Protein AF-A0AA36N6J7-F1 (afdb_monomer_lite)

pLDDT: mean 77.25, std 18.95, range [30.38, 96.75]

Sequence (274 aa):
MVAVANVKEVLGESLSFYVSEWFKPDYVHPFMNIDATVVPDSVKPIPPQWVNDVELDEFGAEMGDVIGEGPILSWSPEERKQRFLAALRRLDLSEEALASKRISAMGKSELGHEKKRVKAELKRYDTDWKKQFKVLPNHSQKEVMRPLYLYYRKLKNQLASADSGGRDQESDDDMMSRGGPDSARSTKKSSREKAEQQIAQLEARANTLQQEKGAIRTKLKEFQENFVLQHHRKIRFHKDILPIEKEYRMYKTIKEDLQKVEAQLRNLRGNTVL

Structure (mmCIF, N/CA/C/O backbone):
data_AF-A0AA36N6J7-F1
#
_entry.id   AF-A0AA36N6J7-F1
#
loop_
_atom_site.group_PDB
_atom_site.id
_atom_site.type_symbol
_atom_site.label_atom_id
_atom_site.label_alt_id
_atom_site.label_comp_id
_atom_site.label_asym_id
_atom_site.label_entity_id
_atom_site.label_seq_id
_atom_site.pdbx_PDB_ins_code
_atom_site.Cartn_x
_atom_site.Cartn_y
_atom_site.Cartn_z
_atom_site.occupancy
_atom_site.B_iso_or_equiv
_atom_site.auth_seq_id
_atom_site.auth_comp_id
_atom_site.auth_asym_id
_atom_site.auth_atom_id
_atom_site.pdbx_PDB_model_num
ATOM 1 N N . MET A 1 1 ? 32.856 -51.053 24.395 1.00 39.84 1 MET A N 1
ATOM 2 C CA . MET A 1 1 ? 32.317 -49.774 23.886 1.00 39.84 1 MET A CA 1
ATOM 3 C C . MET A 1 1 ? 32.088 -49.938 22.395 1.00 39.84 1 MET A C 1
ATOM 5 O O . MET A 1 1 ? 33.060 -50.110 21.677 1.00 39.84 1 MET A O 1
ATOM 9 N N . VAL A 1 2 ? 30.832 -49.996 21.951 1.00 48.06 2 VAL A N 1
ATOM 10 C CA . VAL A 1 2 ? 30.481 -50.091 20.524 1.00 48.06 2 VAL A CA 1
ATOM 11 C C . VAL A 1 2 ? 30.312 -48.667 20.005 1.00 48.06 2 VAL A C 1
ATOM 13 O O . VAL A 1 2 ? 29.505 -47.914 20.547 1.00 48.06 2 VAL A O 1
ATOM 16 N N . ALA A 1 3 ? 31.117 -48.280 19.016 1.00 52.25 3 ALA A N 1
ATOM 17 C CA . ALA A 1 3 ? 31.009 -46.981 18.366 1.00 52.25 3 ALA A CA 1
ATOM 18 C C . ALA A 1 3 ? 29.722 -46.946 17.529 1.00 52.25 3 ALA A C 1
ATOM 20 O O . ALA A 1 3 ? 29.527 -47.774 16.641 1.00 52.25 3 ALA A O 1
ATOM 21 N N . VAL A 1 4 ? 28.830 -46.006 17.835 1.00 59.25 4 VAL A N 1
ATOM 22 C CA . VAL A 1 4 ? 27.623 -45.761 17.043 1.00 59.25 4 VAL A CA 1
ATOM 23 C C . VAL A 1 4 ? 28.048 -44.950 15.823 1.00 59.25 4 VAL A C 1
ATOM 25 O O . VAL A 1 4 ? 28.301 -43.751 15.934 1.00 59.25 4 VAL A O 1
ATOM 28 N N . ALA A 1 5 ? 28.186 -45.617 14.676 1.00 66.50 5 ALA A N 1
ATOM 29 C CA . ALA A 1 5 ? 28.465 -44.956 13.407 1.00 66.50 5 ALA A CA 1
ATOM 30 C C . ALA A 1 5 ? 27.322 -43.993 13.052 1.00 66.50 5 ALA A C 1
ATOM 32 O O . ALA A 1 5 ? 26.139 -44.296 13.237 1.00 66.50 5 ALA A O 1
ATOM 33 N N . ASN A 1 6 ? 27.681 -42.810 12.559 1.00 78.81 6 ASN A N 1
ATOM 34 C CA . ASN A 1 6 ? 26.733 -41.775 12.185 1.00 78.81 6 ASN A CA 1
ATOM 35 C C . ASN A 1 6 ? 25.934 -42.240 10.958 1.00 78.81 6 ASN A C 1
ATOM 37 O O . ASN A 1 6 ? 26.497 -42.480 9.894 1.00 78.81 6 ASN A O 1
ATOM 41 N N . VAL A 1 7 ? 24.609 -42.344 11.089 1.00 74.19 7 VAL A N 1
ATOM 42 C CA . VAL A 1 7 ? 23.697 -42.820 10.028 1.00 74.19 7 VAL A CA 1
ATOM 43 C C . VAL A 1 7 ? 23.891 -42.064 8.706 1.00 74.19 7 VAL A C 1
ATOM 45 O O . VAL A 1 7 ? 23.714 -42.639 7.635 1.00 74.19 7 VAL A O 1
ATOM 48 N N . LYS A 1 8 ? 24.301 -40.788 8.760 1.00 73.44 8 LYS A N 1
ATOM 49 C CA . LYS A 1 8 ? 24.592 -39.993 7.558 1.00 73.44 8 LYS A CA 1
ATOM 50 C C . LYS A 1 8 ? 25.807 -40.492 6.778 1.00 73.44 8 LYS A C 1
ATOM 52 O O . LYS A 1 8 ? 25.784 -40.420 5.555 1.00 73.44 8 LYS A O 1
ATOM 57 N N . GLU A 1 9 ? 26.834 -40.986 7.459 1.00 80.94 9 GLU A N 1
ATOM 58 C CA . GLU A 1 9 ? 28.040 -41.513 6.812 1.00 80.94 9 GLU A CA 1
ATOM 59 C C . GLU A 1 9 ? 27.734 -42.856 6.149 1.00 80.94 9 GLU A C 1
ATOM 61 O O . GLU A 1 9 ? 28.013 -43.031 4.968 1.00 80.94 9 GLU A O 1
ATOM 66 N N . VAL A 1 10 ? 27.009 -43.738 6.844 1.00 77.75 10 VAL A N 1
ATOM 67 C CA . VAL A 1 10 ? 26.594 -45.043 6.301 1.00 77.75 10 VAL A CA 1
ATOM 68 C C . VAL A 1 10 ? 25.681 -44.885 5.074 1.00 77.75 10 VAL A C 1
ATOM 70 O O . VAL A 1 10 ? 25.847 -45.569 4.061 1.00 77.75 10 VAL A O 1
ATOM 73 N N . LEU A 1 11 ? 24.722 -43.954 5.125 1.00 79.19 11 LEU A N 1
ATOM 74 C CA . LEU A 1 11 ? 23.853 -43.668 3.979 1.00 79.19 11 LEU A CA 1
ATOM 75 C C . LEU A 1 11 ? 24.612 -42.988 2.836 1.00 79.19 11 LEU A C 1
ATOM 77 O O . LEU A 1 11 ? 24.377 -43.323 1.678 1.00 79.19 11 LEU A O 1
ATOM 81 N N . GLY A 1 12 ? 25.532 -42.073 3.143 1.00 84.94 12 GLY A N 1
ATOM 82 C CA . GLY A 1 12 ? 26.350 -41.396 2.139 1.00 84.94 12 GLY A CA 1
ATOM 83 C C . GLY A 1 12 ? 27.256 -42.361 1.376 1.00 84.94 12 GLY A C 1
ATOM 84 O O . GLY A 1 12 ? 27.294 -42.319 0.148 1.00 84.94 12 GLY A O 1
ATOM 85 N N . GLU A 1 13 ? 27.931 -43.267 2.084 1.00 83.88 13 GLU A N 1
ATOM 86 C CA . GLU A 1 13 ? 28.821 -44.261 1.479 1.00 83.88 13 GLU A CA 1
ATOM 87 C C . GLU A 1 13 ? 28.051 -45.283 0.640 1.00 83.88 13 GLU A C 1
ATOM 89 O O . GLU A 1 13 ? 28.436 -45.550 -0.499 1.00 83.88 13 GLU A O 1
ATOM 94 N N . SER A 1 14 ? 26.922 -45.794 1.148 1.00 81.81 14 SER A N 1
ATOM 95 C CA . SER A 1 14 ? 26.095 -46.735 0.381 1.00 81.81 14 SER A CA 1
ATOM 96 C C . SER A 1 14 ? 25.520 -46.095 -0.887 1.00 81.81 14 SER A C 1
ATOM 98 O O . SER A 1 14 ? 25.605 -46.686 -1.961 1.00 81.81 14 SER A O 1
ATOM 100 N N . LEU A 1 15 ? 25.002 -44.864 -0.807 1.00 83.81 15 LEU A N 1
ATOM 101 C CA . LEU A 1 15 ? 24.441 -44.168 -1.965 1.00 83.81 15 LEU A CA 1
ATOM 102 C C . LEU A 1 15 ? 25.527 -43.812 -2.988 1.00 83.81 15 LEU A C 1
ATOM 104 O O . LEU A 1 15 ? 25.322 -43.991 -4.186 1.00 83.81 15 LEU A O 1
ATOM 108 N N . SER A 1 16 ? 26.689 -43.348 -2.520 1.00 82.00 16 SER A N 1
ATOM 109 C CA . SER A 1 16 ? 27.841 -43.042 -3.375 1.00 82.00 16 SER A CA 1
ATOM 110 C C . SER A 1 16 ? 28.303 -44.279 -4.148 1.00 82.00 16 SER A C 1
ATOM 112 O O . SER A 1 16 ? 28.497 -44.208 -5.362 1.00 82.00 16 SER A O 1
ATOM 114 N N . PHE A 1 17 ? 28.383 -45.434 -3.477 1.00 82.69 17 PHE A N 1
ATOM 115 C CA . PHE A 1 17 ? 28.727 -46.703 -4.113 1.00 82.69 17 PHE A CA 1
ATOM 116 C C . PHE A 1 17 ? 27.738 -47.060 -5.234 1.00 82.69 17 PHE A C 1
ATOM 118 O O . PHE A 1 17 ? 28.164 -47.275 -6.368 1.00 82.69 17 PHE A O 1
ATOM 125 N N . TYR A 1 18 ? 26.428 -47.018 -4.964 1.00 78.94 18 TYR A N 1
ATOM 126 C CA . TYR A 1 18 ? 25.404 -47.338 -5.968 1.00 78.94 18 TYR A CA 1
ATOM 127 C C . TYR A 1 18 ? 25.373 -46.359 -7.151 1.00 78.94 18 TYR A C 1
ATOM 129 O O . TYR A 1 18 ? 25.222 -46.787 -8.293 1.00 78.94 18 TYR A O 1
ATOM 137 N N . VAL A 1 19 ? 25.530 -45.056 -6.903 1.00 81.81 19 VAL A N 1
ATOM 138 C CA . VAL A 1 19 ? 25.479 -44.032 -7.961 1.00 81.81 19 VAL A CA 1
ATOM 139 C C . VAL A 1 19 ? 26.749 -44.040 -8.816 1.00 81.81 19 VAL A C 1
ATOM 141 O O . VAL A 1 19 ? 26.678 -43.776 -10.014 1.00 81.81 19 VAL A O 1
ATOM 144 N N . SER A 1 20 ? 27.907 -44.379 -8.240 1.00 78.88 20 SER A N 1
ATOM 145 C CA . SER A 1 20 ? 29.175 -44.425 -8.982 1.00 78.88 20 SER A CA 1
ATOM 146 C C . SER A 1 20 ? 29.160 -45.434 -10.136 1.00 78.88 20 SER A C 1
ATOM 148 O O . SER A 1 20 ? 29.794 -45.207 -11.167 1.00 78.88 20 SER A O 1
ATOM 150 N N . GLU A 1 21 ? 28.388 -46.516 -10.008 1.00 78.00 21 GLU A N 1
ATOM 151 C CA . GLU A 1 21 ? 28.278 -47.533 -11.053 1.00 78.00 21 GLU A CA 1
ATOM 152 C C . GLU A 1 21 ? 27.398 -47.100 -12.232 1.00 78.00 21 GLU A C 1
ATOM 154 O O . GLU A 1 21 ? 27.582 -47.609 -13.336 1.00 78.00 21 GLU A O 1
ATOM 159 N N . TRP A 1 22 ? 26.499 -46.126 -12.043 1.00 77.81 22 TRP A N 1
ATOM 160 C CA . TRP A 1 22 ? 25.588 -45.649 -13.094 1.00 77.81 22 TRP A CA 1
ATOM 161 C C . TRP A 1 22 ? 26.300 -44.887 -14.214 1.00 77.81 22 TRP A C 1
ATOM 163 O O . TRP A 1 22 ? 25.755 -44.752 -15.306 1.00 77.81 22 TRP A O 1
ATOM 173 N N . PHE A 1 23 ? 27.506 -44.382 -13.949 1.00 70.25 23 PHE A N 1
ATOM 174 C CA . PHE A 1 23 ? 28.286 -43.586 -14.898 1.00 70.25 23 PHE A CA 1
ATOM 175 C C . PHE A 1 23 ? 29.400 -44.381 -15.587 1.00 70.25 23 PHE A C 1
ATOM 177 O O . PHE A 1 23 ? 30.223 -43.795 -16.293 1.00 70.25 23 PHE A O 1
ATOM 184 N N . LYS A 1 24 ? 29.457 -45.706 -15.398 1.00 77.81 24 LYS A N 1
ATOM 185 C CA . LYS A 1 24 ? 30.391 -46.547 -16.152 1.00 77.81 24 LYS A CA 1
ATOM 186 C C . LYS A 1 24 ? 29.966 -46.568 -17.630 1.00 77.81 24 LYS A C 1
ATOM 188 O O . LYS A 1 24 ? 28.782 -46.756 -17.904 1.00 77.81 24 LYS A O 1
ATOM 193 N N . PRO A 1 25 ? 30.903 -46.410 -18.583 1.00 72.94 25 PRO A N 1
ATOM 194 C CA . PRO A 1 25 ? 30.593 -46.354 -20.017 1.00 72.94 25 PRO A CA 1
ATOM 195 C C . PRO A 1 25 ? 29.925 -47.633 -20.547 1.00 72.94 25 PRO A C 1
ATOM 197 O O . PRO A 1 25 ? 29.247 -47.599 -21.569 1.00 72.94 25 PRO A O 1
ATOM 200 N N . ASP A 1 26 ? 30.073 -48.735 -19.816 1.00 78.12 26 ASP A N 1
ATOM 201 C CA . ASP A 1 26 ? 29.564 -50.057 -20.175 1.00 78.12 26 ASP A CA 1
ATOM 202 C C . ASP A 1 26 ? 28.167 -50.326 -19.575 1.00 78.12 26 ASP A C 1
ATOM 204 O O . ASP A 1 26 ? 27.560 -51.368 -19.831 1.00 78.12 26 ASP A O 1
ATOM 208 N N . TYR A 1 27 ? 27.656 -49.415 -18.737 1.00 73.25 27 TYR A N 1
ATOM 209 C CA . TYR A 1 27 ? 26.399 -49.596 -18.020 1.00 73.25 27 TYR A CA 1
ATOM 210 C C . TYR A 1 27 ? 25.201 -49.199 -18.891 1.00 73.25 27 TYR A C 1
ATOM 212 O O . TYR A 1 27 ? 24.913 -48.023 -19.114 1.00 73.25 27 TYR A O 1
ATOM 220 N N . VAL A 1 28 ? 24.454 -50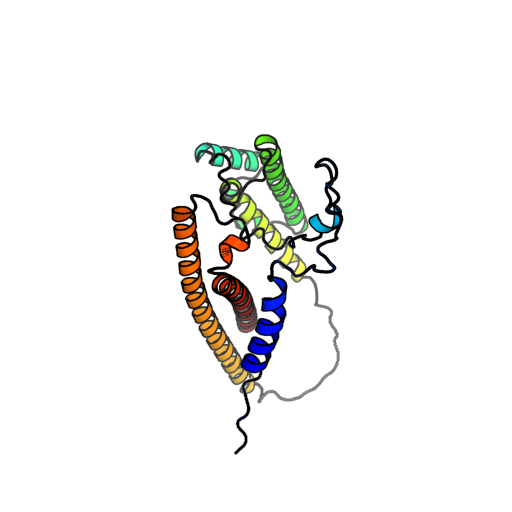.199 -19.361 1.00 69.81 28 VAL A N 1
ATOM 221 C CA . VAL A 1 28 ? 23.200 -49.997 -20.097 1.00 69.81 28 VAL A CA 1
ATOM 222 C C . VAL A 1 28 ? 22.055 -49.864 -19.092 1.00 69.81 28 VAL A C 1
ATOM 224 O O . VAL A 1 28 ? 21.546 -50.853 -18.567 1.00 69.81 28 VAL A O 1
ATOM 227 N N . HIS A 1 29 ? 21.655 -48.629 -18.791 1.00 69.56 29 HIS A N 1
ATOM 228 C CA . HIS A 1 29 ? 20.560 -48.376 -17.854 1.00 69.56 29 HIS A CA 1
ATOM 229 C C . HIS A 1 29 ? 19.207 -48.787 -18.485 1.00 69.56 29 HIS A C 1
ATOM 231 O O . HIS A 1 29 ? 18.957 -48.438 -19.640 1.00 69.56 29 HIS A O 1
ATOM 237 N N . PRO A 1 30 ? 18.276 -49.433 -17.751 1.00 71.12 30 PRO A N 1
ATOM 238 C CA . PRO A 1 30 ? 16.956 -49.827 -18.276 1.00 71.12 30 PRO A CA 1
ATOM 239 C C . PRO A 1 30 ? 16.139 -48.660 -18.854 1.00 71.12 30 PRO A C 1
ATOM 241 O O . PRO A 1 30 ? 15.304 -48.849 -19.730 1.00 71.12 30 PRO A O 1
ATOM 244 N N . PHE A 1 31 ? 16.409 -47.441 -18.377 1.00 61.22 31 PHE A N 1
ATOM 245 C CA . PHE A 1 31 ? 15.774 -46.202 -18.838 1.00 61.22 31 PHE A CA 1
ATOM 246 C C . PHE A 1 31 ? 16.539 -45.487 -19.972 1.00 61.22 31 PHE A C 1
ATOM 248 O O . PHE A 1 31 ? 16.071 -44.468 -20.459 1.00 61.22 31 PHE A O 1
ATOM 255 N N . MET A 1 32 ? 17.711 -45.969 -20.399 1.00 62.12 32 MET A N 1
ATOM 256 C CA . MET A 1 32 ? 18.415 -45.400 -21.565 1.00 62.12 32 MET A CA 1
ATOM 257 C C . MET A 1 32 ? 17.814 -45.887 -22.894 1.00 62.12 32 MET A C 1
ATOM 259 O O . MET A 1 32 ? 18.009 -45.238 -23.913 1.00 62.12 32 MET A O 1
ATOM 263 N N . ASN A 1 33 ? 17.013 -46.962 -22.872 1.00 65.50 33 ASN A N 1
ATOM 264 C CA . ASN A 1 33 ? 16.173 -47.400 -23.996 1.00 65.50 33 ASN A CA 1
ATOM 265 C C . ASN A 1 33 ? 14.802 -46.698 -24.016 1.00 65.50 33 ASN A C 1
ATOM 267 O O . ASN A 1 33 ? 13.813 -47.266 -24.476 1.00 65.50 33 ASN A O 1
ATOM 271 N N . ILE A 1 34 ? 14.699 -45.481 -23.476 1.00 65.31 34 ILE A N 1
ATOM 272 C CA . ILE A 1 34 ? 13.506 -44.668 -23.706 1.00 65.31 34 ILE A CA 1
ATOM 273 C C . ILE A 1 34 ? 13.638 -44.093 -25.113 1.00 65.31 34 ILE A C 1
ATOM 275 O O . ILE A 1 34 ? 14.477 -43.225 -25.354 1.00 65.31 34 ILE A O 1
ATOM 279 N N . ASP A 1 35 ? 12.802 -44.575 -26.031 1.00 61.34 35 ASP A N 1
ATOM 280 C CA . ASP A 1 35 ? 12.631 -43.966 -27.345 1.00 61.34 35 ASP A CA 1
ATOM 281 C C . ASP A 1 35 ? 12.198 -42.509 -27.155 1.00 61.34 35 ASP A C 1
ATOM 283 O O . ASP A 1 35 ? 11.057 -42.206 -26.796 1.00 61.34 35 ASP A O 1
ATOM 287 N N . ALA A 1 36 ? 13.135 -41.584 -27.353 1.00 56.12 36 ALA A N 1
ATOM 288 C CA . ALA A 1 36 ? 12.854 -40.163 -27.301 1.00 56.12 36 ALA A CA 1
ATOM 289 C C . ALA A 1 36 ? 12.009 -39.790 -28.525 1.00 56.12 36 ALA A C 1
ATOM 291 O O . ALA A 1 36 ? 12.523 -39.503 -29.606 1.00 56.12 36 ALA A O 1
ATOM 292 N N . THR A 1 37 ? 10.687 -39.798 -28.370 1.00 64.44 37 THR A N 1
ATOM 293 C CA . THR A 1 37 ? 9.782 -39.272 -29.391 1.00 64.44 37 THR A CA 1
ATOM 294 C C . THR A 1 37 ? 9.973 -37.763 -29.488 1.00 64.44 37 THR A C 1
ATOM 296 O O . THR A 1 37 ? 9.632 -37.027 -28.560 1.00 64.44 37 THR A O 1
ATOM 299 N N . VAL A 1 38 ? 10.521 -37.296 -30.611 1.00 64.25 38 VAL A N 1
ATOM 300 C CA . VAL A 1 38 ? 10.639 -35.866 -30.915 1.00 64.25 38 VAL A CA 1
ATOM 301 C C . VAL A 1 38 ? 9.235 -35.315 -31.145 1.00 64.25 38 VAL A C 1
ATOM 303 O O . VAL A 1 38 ? 8.615 -35.564 -32.178 1.00 64.25 38 VAL A O 1
ATOM 306 N N . VAL A 1 39 ? 8.713 -34.591 -30.157 1.00 66.88 39 VAL A N 1
ATOM 307 C CA . VAL A 1 39 ? 7.422 -33.911 -30.269 1.00 66.88 39 VAL A CA 1
ATOM 308 C C . VAL A 1 39 ? 7.646 -32.581 -30.998 1.00 66.88 39 VAL A C 1
ATOM 310 O O . VAL A 1 39 ? 8.466 -31.786 -30.540 1.00 66.88 39 VAL A O 1
ATOM 313 N N . PRO A 1 40 ? 6.964 -32.318 -32.127 1.00 77.31 40 PRO A N 1
ATOM 314 C CA . PRO A 1 40 ? 7.090 -31.049 -32.836 1.00 77.31 40 PRO A CA 1
ATOM 315 C C . PRO A 1 40 ? 6.581 -29.876 -31.986 1.00 77.31 40 PRO A C 1
ATOM 317 O O . PRO A 1 40 ? 5.574 -30.000 -31.290 1.00 77.31 40 PRO A O 1
ATOM 320 N N . ASP A 1 41 ? 7.228 -28.712 -32.108 1.00 61.22 41 ASP A N 1
ATOM 321 C CA . ASP A 1 41 ? 6.969 -27.501 -31.301 1.00 61.22 41 ASP A CA 1
ATOM 322 C C . ASP A 1 41 ? 5.523 -26.967 -31.367 1.00 61.22 41 ASP A C 1
ATOM 324 O O . ASP A 1 41 ? 5.107 -26.152 -30.540 1.00 61.22 41 ASP A O 1
ATOM 328 N N . SER A 1 42 ? 4.728 -27.419 -32.339 1.00 79.00 42 SER A N 1
ATOM 329 C CA . SER A 1 42 ? 3.301 -27.103 -32.446 1.00 79.00 42 SER A CA 1
ATOM 330 C C . SER A 1 42 ? 2.444 -27.797 -31.379 1.00 79.00 42 SER A C 1
ATOM 332 O O . SER A 1 42 ? 1.332 -27.344 -31.099 1.00 79.00 42 SER A O 1
ATOM 334 N N . VAL A 1 43 ? 2.952 -28.864 -30.757 1.00 75.00 43 VAL A N 1
ATOM 335 C CA . VAL A 1 43 ? 2.278 -29.628 -29.706 1.00 75.00 43 VAL A CA 1
ATOM 336 C C . VAL A 1 43 ? 2.964 -29.316 -28.382 1.00 75.00 43 VAL A C 1
ATOM 338 O O . VAL A 1 43 ? 4.008 -29.873 -28.060 1.00 75.00 43 VAL A O 1
ATOM 341 N N . LYS A 1 44 ? 2.383 -28.407 -27.591 1.00 66.06 44 LYS A N 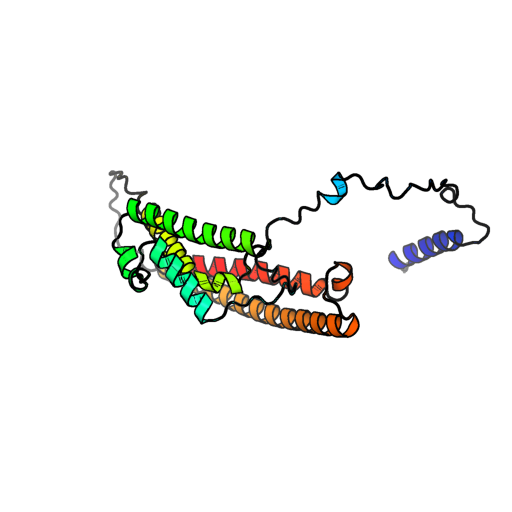1
ATOM 342 C CA . LYS A 1 44 ? 2.881 -28.131 -26.237 1.00 66.06 44 LYS A CA 1
ATOM 343 C C . LYS A 1 44 ? 2.708 -29.402 -25.391 1.00 66.06 44 LYS A C 1
ATOM 345 O O . LYS A 1 44 ? 1.565 -29.783 -25.144 1.00 66.06 44 LYS A O 1
ATOM 350 N N . PRO A 1 45 ? 3.791 -30.040 -24.912 1.00 61.66 45 PRO A N 1
ATOM 351 C CA . PRO A 1 45 ? 3.705 -31.316 -24.198 1.00 61.66 45 PRO A CA 1
ATOM 352 C C . PRO A 1 45 ? 3.134 -31.171 -22.780 1.00 61.66 45 PRO A C 1
ATOM 354 O O . PRO A 1 45 ? 2.884 -32.163 -22.106 1.00 61.66 45 PRO A O 1
ATOM 357 N N . ILE A 1 46 ? 2.931 -29.935 -22.317 1.00 62.03 46 ILE A N 1
ATOM 358 C CA . ILE A 1 46 ? 2.408 -29.630 -20.990 1.00 62.03 46 ILE A CA 1
ATOM 359 C C . ILE A 1 46 ? 0.900 -29.390 -21.122 1.00 62.03 46 ILE A C 1
ATOM 361 O O . ILE A 1 46 ? 0.505 -28.425 -21.788 1.00 62.03 46 ILE A O 1
ATOM 365 N N . PRO A 1 47 ? 0.049 -30.223 -20.494 1.00 59.19 47 PRO A N 1
ATOM 366 C CA . PRO A 1 47 ? -1.382 -29.975 -20.430 1.00 59.19 47 PRO A CA 1
ATOM 367 C C . PRO A 1 47 ? -1.651 -28.563 -19.888 1.00 59.19 47 PRO A C 1
ATOM 369 O O . PRO A 1 47 ? -1.057 -28.179 -18.876 1.00 59.19 47 PRO A O 1
ATOM 372 N N . PRO A 1 48 ? -2.554 -27.778 -20.503 1.00 57.62 48 PRO A N 1
ATOM 373 C CA . PRO A 1 48 ? -2.817 -26.396 -20.091 1.00 57.62 48 PRO A CA 1
ATOM 374 C C . PRO A 1 48 ? -3.277 -26.261 -18.629 1.00 57.62 48 PRO A C 1
ATOM 376 O O . PRO A 1 48 ? -3.167 -25.181 -18.058 1.00 57.62 48 PRO A O 1
ATOM 379 N N . GLN A 1 49 ? -3.737 -27.344 -17.996 1.00 52.91 49 GLN A N 1
ATOM 380 C CA . GLN A 1 49 ? -4.129 -27.351 -16.584 1.00 52.91 49 GLN A CA 1
ATOM 381 C C . GLN A 1 49 ? -2.944 -27.154 -15.624 1.00 52.91 49 GLN A C 1
ATOM 383 O O . GLN A 1 49 ? -3.099 -26.516 -14.594 1.00 52.91 49 GLN A O 1
ATOM 388 N N . TRP A 1 50 ? -1.729 -27.587 -15.972 1.00 54.62 50 TRP A N 1
ATOM 389 C CA . TRP A 1 50 ? -0.575 -27.458 -15.065 1.00 54.62 50 TRP A CA 1
ATOM 390 C C . TRP A 1 50 ? 0.060 -26.062 -15.062 1.00 54.62 50 TRP A C 1
ATOM 392 O O . TRP A 1 50 ? 0.895 -25.763 -14.213 1.00 54.62 50 TRP A O 1
ATOM 402 N N . VAL A 1 51 ? -0.326 -25.201 -16.006 1.00 52.69 51 VAL A N 1
ATOM 403 C CA . VAL A 1 51 ? 0.169 -23.818 -16.105 1.00 52.69 51 VAL A CA 1
ATOM 404 C C . VAL A 1 51 ? -0.825 -22.820 -15.495 1.00 52.69 51 VAL A C 1
ATOM 406 O O . VAL A 1 51 ? -0.427 -21.710 -15.155 1.00 52.69 51 VAL A O 1
ATOM 409 N N . ASN A 1 52 ? -2.088 -23.218 -15.303 1.00 48.16 52 ASN A N 1
ATOM 410 C CA . ASN A 1 52 ? -3.143 -22.338 -14.795 1.00 48.16 52 ASN A CA 1
ATOM 411 C C . ASN A 1 52 ? -3.441 -22.511 -13.295 1.00 48.16 52 ASN A C 1
ATOM 413 O O . ASN A 1 52 ? -3.974 -21.583 -12.706 1.00 48.16 52 ASN A O 1
ATOM 417 N N . ASP A 1 53 ? -3.032 -23.615 -12.658 1.00 42.09 53 ASP A N 1
ATOM 418 C CA . ASP A 1 53 ? -3.331 -23.866 -11.233 1.00 42.09 53 ASP A CA 1
ATOM 419 C C . ASP A 1 53 ? -2.258 -23.340 -10.257 1.00 42.09 53 ASP A C 1
ATOM 421 O O . ASP A 1 53 ? -2.342 -23.547 -9.048 1.00 42.09 53 ASP A O 1
ATOM 425 N N . VAL A 1 54 ? -1.267 -22.587 -10.750 1.00 43.22 54 VAL A N 1
ATOM 426 C CA . VAL A 1 54 ? -0.531 -21.628 -9.908 1.00 43.22 54 VAL A CA 1
ATOM 427 C C . VAL A 1 54 ? -1.205 -20.267 -10.063 1.00 43.22 54 VAL A C 1
ATOM 429 O O . VAL A 1 54 ? -0.596 -19.279 -10.477 1.00 43.22 54 VAL A O 1
ATOM 432 N N . GLU A 1 55 ? -2.492 -20.215 -9.724 1.00 44.25 55 GLU A N 1
ATOM 433 C CA . GLU A 1 55 ? -3.097 -18.990 -9.223 1.00 44.25 55 GLU A CA 1
ATOM 434 C C . GLU A 1 55 ? -2.354 -18.656 -7.925 1.00 44.25 55 GLU A C 1
ATOM 436 O O . GLU A 1 55 ? -2.680 -19.110 -6.831 1.00 44.25 55 GLU A O 1
ATOM 441 N N . LEU A 1 56 ? -1.254 -17.910 -8.065 1.00 39.62 56 LEU A N 1
ATOM 442 C CA . LEU A 1 56 ? -0.709 -17.125 -6.972 1.00 39.62 56 LEU A CA 1
ATOM 443 C C . LEU A 1 56 ? -1.852 -16.238 -6.508 1.00 39.62 56 LEU A C 1
ATOM 445 O O . LEU A 1 56 ? -2.180 -15.261 -7.183 1.00 39.62 56 LEU A O 1
ATOM 449 N N . ASP A 1 57 ? -2.449 -16.648 -5.392 1.00 37.19 57 ASP A N 1
ATOM 450 C CA . ASP A 1 57 ? -3.521 -15.953 -4.713 1.00 37.19 57 ASP A CA 1
ATOM 451 C C . ASP A 1 57 ? -3.352 -14.445 -4.847 1.00 37.19 57 ASP A C 1
ATOM 453 O O . ASP A 1 57 ? -2.295 -13.857 -4.576 1.00 37.19 57 ASP A O 1
ATOM 457 N N . GLU A 1 58 ? -4.460 -13.851 -5.258 1.00 44.00 58 GLU A N 1
ATOM 458 C CA . GLU A 1 58 ? -4.793 -12.447 -5.394 1.00 44.00 58 GLU A CA 1
ATOM 459 C C . GLU A 1 58 ? -4.736 -11.733 -4.020 1.00 44.00 58 GLU A C 1
ATOM 461 O O . GLU A 1 58 ? -5.672 -11.084 -3.567 1.00 44.00 58 GLU A O 1
ATOM 466 N N . PHE A 1 59 ? -3.608 -11.862 -3.321 1.00 35.38 59 PHE A N 1
ATOM 467 C CA . PHE A 1 59 ? -3.314 -11.350 -1.985 1.00 35.38 59 PHE A CA 1
ATOM 468 C C . PHE A 1 59 ? -1.916 -10.714 -1.973 1.00 35.38 59 PHE A C 1
ATOM 470 O O . PHE A 1 59 ? -1.038 -11.029 -1.172 1.00 35.38 59 PHE A O 1
ATOM 477 N N . GLY A 1 60 ? -1.679 -9.795 -2.912 1.00 40.78 60 GLY A N 1
ATOM 478 C CA . GLY A 1 60 ? -0.358 -9.180 -3.050 1.00 40.78 60 GLY A CA 1
ATOM 479 C C . GLY A 1 60 ? -0.271 -7.910 -3.886 1.00 40.78 60 GLY A C 1
ATOM 480 O O . GLY A 1 60 ? 0.838 -7.480 -4.191 1.00 40.78 60 GLY A O 1
ATOM 481 N N . ALA A 1 61 ? -1.385 -7.252 -4.217 1.00 42.50 61 ALA A N 1
ATOM 482 C CA . ALA A 1 61 ? -1.372 -5.975 -4.945 1.00 42.50 61 ALA A CA 1
ATOM 483 C C . ALA A 1 61 ? -0.792 -4.782 -4.138 1.00 42.50 61 ALA A C 1
ATOM 485 O O . ALA A 1 61 ? -0.935 -3.633 -4.544 1.00 42.50 61 ALA A O 1
ATOM 486 N N . GLU A 1 62 ? -0.125 -5.038 -3.006 1.00 45.97 62 GLU A N 1
ATOM 487 C CA . GLU A 1 62 ? 0.574 -4.035 -2.188 1.00 45.97 62 GLU A CA 1
ATOM 488 C C . GLU A 1 62 ? 2.110 -4.208 -2.189 1.00 45.97 62 GLU A C 1
ATOM 490 O O . GLU A 1 62 ? 2.822 -3.412 -1.583 1.00 45.97 62 GLU A O 1
ATOM 495 N N . MET A 1 63 ? 2.658 -5.223 -2.872 1.00 41.84 63 MET A N 1
ATOM 496 C CA . MET A 1 63 ? 4.118 -5.355 -3.053 1.00 41.84 63 MET A CA 1
ATOM 497 C C . MET A 1 63 ? 4.536 -5.581 -4.511 1.00 41.84 63 MET A C 1
ATOM 499 O O . MET A 1 63 ? 5.679 -5.919 -4.797 1.00 41.84 63 MET A O 1
ATOM 503 N N . GLY A 1 64 ? 3.609 -5.341 -5.436 1.00 43.16 64 GLY A N 1
ATOM 504 C CA . GLY A 1 64 ? 3.871 -5.212 -6.859 1.00 43.16 64 GLY A CA 1
ATOM 505 C C . GLY A 1 64 ? 3.979 -3.748 -7.258 1.00 43.16 64 GLY A C 1
ATOM 506 O O . GLY A 1 64 ? 3.256 -3.314 -8.150 1.00 43.16 64 GLY A O 1
ATOM 507 N N . ASP A 1 65 ? 4.898 -2.993 -6.647 1.00 42.50 65 ASP A N 1
ATOM 508 C CA . ASP A 1 65 ? 5.535 -1.894 -7.379 1.00 42.50 65 ASP A CA 1
ATOM 509 C C . ASP A 1 65 ? 6.450 -2.575 -8.406 1.00 42.50 65 ASP A C 1
ATOM 511 O O . ASP A 1 65 ? 7.659 -2.743 -8.246 1.00 42.50 65 ASP A O 1
ATOM 515 N N . VAL A 1 66 ? 5.786 -3.139 -9.418 1.00 43.25 66 VAL A N 1
ATOM 516 C CA . VAL A 1 66 ? 6.373 -3.672 -10.629 1.00 43.25 66 VAL A CA 1
ATOM 517 C C . VAL A 1 66 ? 7.090 -2.485 -11.234 1.00 43.25 66 VAL A C 1
ATOM 519 O O . VAL A 1 66 ? 6.487 -1.657 -11.910 1.00 43.25 66 VAL A O 1
ATOM 522 N N . ILE A 1 67 ? 8.395 -2.402 -10.984 1.00 40.59 67 ILE A N 1
ATOM 523 C CA . ILE A 1 67 ? 9.303 -1.517 -11.707 1.00 40.59 67 ILE A CA 1
ATOM 524 C C . ILE A 1 67 ? 9.484 -2.077 -13.130 1.00 40.59 67 ILE A C 1
ATOM 526 O O . ILE A 1 67 ? 10.590 -2.393 -13.571 1.00 40.59 67 ILE A O 1
ATOM 530 N N . GLY A 1 68 ? 8.374 -2.282 -13.833 1.00 39.47 68 GLY A N 1
ATOM 531 C CA . GLY A 1 68 ? 8.327 -2.204 -15.272 1.00 39.47 68 GLY A CA 1
ATOM 532 C C . GLY A 1 68 ? 8.226 -0.723 -15.569 1.00 39.47 68 GLY A C 1
ATOM 533 O O . GLY A 1 68 ? 7.198 -0.108 -15.295 1.00 39.47 68 GLY A O 1
ATOM 534 N N . GLU A 1 69 ? 9.308 -0.155 -16.085 1.00 42.59 69 GLU A N 1
ATOM 535 C CA . GLU A 1 69 ? 9.249 1.101 -16.819 1.00 42.59 69 GLU A CA 1
ATOM 536 C C . GLU A 1 69 ? 8.370 0.869 -18.055 1.00 42.59 69 GLU A C 1
ATOM 538 O O . GLU A 1 69 ? 8.836 0.683 -19.173 1.00 42.59 69 GLU A O 1
ATOM 543 N N . GLY A 1 70 ? 7.053 0.839 -17.846 1.00 49.31 70 GLY A N 1
ATOM 544 C CA . GLY A 1 70 ? 6.179 1.468 -18.814 1.00 49.31 70 GLY A CA 1
ATOM 545 C C . GLY A 1 70 ? 6.613 2.931 -18.910 1.00 49.31 70 GLY A C 1
ATOM 546 O O . GLY A 1 70 ? 7.108 3.469 -17.912 1.00 49.31 70 GLY A O 1
ATOM 547 N N . PRO A 1 71 ? 6.486 3.560 -20.089 1.00 47.19 71 PRO A N 1
ATOM 548 C CA . PRO A 1 71 ? 6.936 4.929 -20.301 1.00 47.19 71 PRO A CA 1
ATOM 549 C C . PRO A 1 71 ? 6.507 5.788 -19.114 1.00 47.19 71 PRO A C 1
ATOM 551 O O . PRO A 1 71 ? 5.347 5.711 -18.697 1.00 47.19 71 PRO A O 1
ATOM 554 N N . ILE A 1 72 ? 7.468 6.516 -18.530 1.00 52.72 72 ILE A N 1
ATOM 555 C CA . ILE A 1 72 ? 7.273 7.405 -17.380 1.00 52.72 72 ILE A CA 1
ATOM 556 C C . ILE A 1 72 ? 6.360 8.540 -17.847 1.00 52.72 72 ILE A C 1
ATOM 558 O O . ILE A 1 72 ? 6.775 9.651 -18.147 1.00 52.72 72 ILE A O 1
ATOM 562 N N . LEU A 1 73 ? 5.077 8.230 -17.966 1.00 62.09 73 LEU A N 1
ATOM 563 C CA . LEU A 1 73 ? 4.008 9.151 -18.288 1.00 62.09 73 LEU A CA 1
ATOM 564 C C . LEU A 1 73 ? 3.553 9.725 -16.952 1.00 62.09 73 LEU A C 1
ATOM 566 O O . LEU A 1 73 ? 2.454 9.467 -16.457 1.00 62.09 73 LEU A O 1
ATOM 570 N N . SER A 1 74 ? 4.480 10.429 -16.305 1.00 67.31 74 SER A N 1
ATOM 571 C CA . SER A 1 74 ? 4.168 11.296 -15.184 1.00 67.31 74 SER A CA 1
ATOM 572 C C . SER A 1 74 ? 3.496 12.535 -15.756 1.00 67.31 74 SER A C 1
ATOM 574 O O . SER A 1 74 ? 4.123 13.323 -16.458 1.00 67.31 74 SER A O 1
ATOM 576 N N . TRP A 1 75 ? 2.213 12.681 -15.465 1.00 76.69 75 TRP A N 1
ATOM 577 C CA . TRP A 1 75 ? 1.441 13.871 -15.789 1.00 76.69 75 TRP A CA 1
ATOM 578 C C . TRP A 1 75 ? 2.113 15.096 -15.180 1.00 76.69 75 TRP A C 1
ATOM 580 O O . TRP A 1 75 ? 2.571 15.035 -14.028 1.00 76.69 75 TRP A O 1
ATOM 590 N N . SER A 1 76 ? 2.135 16.209 -15.912 1.00 84.81 76 SER A N 1
ATOM 591 C CA . SER A 1 76 ? 2.654 17.450 -15.342 1.00 84.81 76 SER A CA 1
ATOM 592 C C . SER A 1 76 ? 1.817 17.848 -14.112 1.00 84.81 76 SER A C 1
ATOM 594 O O . SER A 1 76 ? 0.633 17.495 -14.016 1.00 84.81 76 SER A O 1
ATOM 596 N N . PRO A 1 77 ? 2.394 18.543 -13.116 1.00 86.38 77 PRO A N 1
ATOM 597 C CA . PRO A 1 77 ? 1.636 19.061 -11.974 1.00 86.38 77 PRO A CA 1
ATOM 598 C C . PRO A 1 77 ? 0.348 19.797 -12.386 1.00 86.38 77 PRO A C 1
ATOM 600 O O . PRO A 1 77 ? -0.697 19.617 -11.755 1.00 86.38 77 PRO A O 1
ATOM 603 N N . GLU A 1 78 ? 0.397 20.545 -13.486 1.00 90.31 78 GLU A N 1
ATOM 604 C CA . GLU A 1 78 ? -0.728 21.282 -14.056 1.00 90.31 78 GLU A CA 1
ATOM 605 C C . GLU A 1 78 ? -1.808 20.341 -14.598 1.00 90.31 78 GLU A C 1
ATOM 607 O O . GLU A 1 78 ? -2.986 20.504 -14.275 1.00 90.31 78 GLU A O 1
ATOM 612 N N . GLU A 1 79 ? -1.433 19.319 -15.369 1.00 87.75 79 GLU A N 1
ATOM 613 C CA . GLU A 1 79 ? -2.385 18.349 -15.918 1.00 87.75 79 GLU A CA 1
ATOM 614 C C . GLU A 1 79 ? -3.054 17.525 -14.812 1.00 87.75 79 GLU A C 1
ATOM 616 O O . GLU A 1 79 ? -4.256 17.240 -14.877 1.00 87.75 79 GLU A O 1
ATOM 621 N N . ARG A 1 80 ? -2.299 17.183 -13.757 1.00 86.94 80 ARG A N 1
ATOM 622 C CA . ARG A 1 80 ? -2.842 16.529 -12.557 1.00 86.94 80 ARG A CA 1
ATOM 623 C C . ARG A 1 80 ? -3.932 17.396 -11.932 1.00 86.94 80 ARG A C 1
ATOM 625 O O . ARG A 1 80 ? -5.053 16.928 -11.719 1.00 86.94 80 ARG A O 1
ATOM 632 N N . LYS A 1 81 ? -3.639 18.681 -11.714 1.00 89.38 81 LYS A N 1
ATOM 633 C CA . LYS A 1 81 ? -4.608 19.638 -11.170 1.00 89.38 81 LYS A CA 1
ATOM 634 C C . LYS A 1 81 ? -5.835 19.773 -12.075 1.00 89.38 81 LYS A C 1
ATOM 636 O O . LYS A 1 81 ? -6.959 19.721 -11.586 1.00 89.38 81 LYS A O 1
ATOM 641 N N . GLN A 1 82 ? -5.650 19.876 -13.389 1.00 92.44 82 GLN A N 1
ATOM 642 C CA . GLN A 1 82 ? -6.759 19.988 -14.341 1.00 92.44 82 GLN A CA 1
ATOM 643 C C . GLN A 1 82 ? -7.680 18.764 -14.325 1.00 92.44 82 GLN A C 1
ATOM 645 O O . GLN A 1 82 ? -8.902 18.914 -14.311 1.00 92.44 82 GLN A O 1
ATOM 650 N N . ARG A 1 83 ? -7.127 17.546 -14.293 1.00 89.69 83 ARG A N 1
ATOM 651 C CA . ARG A 1 83 ? -7.935 16.317 -14.219 1.00 89.69 83 ARG A CA 1
ATOM 652 C C . ARG A 1 83 ? -8.728 16.237 -12.929 1.00 89.69 83 ARG A C 1
ATOM 654 O O . ARG A 1 83 ? -9.900 15.864 -12.972 1.00 89.69 83 ARG A O 1
ATOM 661 N N . PHE A 1 84 ? -8.098 16.595 -11.815 1.00 91.81 84 PHE A N 1
ATOM 662 C CA . PHE A 1 84 ? -8.761 16.656 -10.522 1.00 91.81 84 PHE A CA 1
ATOM 663 C C . PHE A 1 84 ? -9.918 17.667 -10.536 1.00 91.81 84 PHE A C 1
ATOM 665 O O . PHE A 1 84 ? -11.049 17.304 -10.221 1.00 91.81 84 PHE A O 1
ATOM 672 N N . LEU A 1 85 ? -9.688 18.890 -11.025 1.00 92.06 85 LEU A N 1
ATOM 673 C CA . LEU A 1 85 ? -10.736 19.908 -11.178 1.00 92.06 85 LEU A CA 1
ATOM 674 C C . LEU A 1 85 ? -11.862 19.454 -12.118 1.00 92.06 85 LEU A C 1
ATOM 676 O O . LEU A 1 85 ? -13.037 19.695 -11.849 1.00 92.06 85 LEU A O 1
ATOM 680 N N . ALA A 1 86 ? -11.533 18.750 -13.201 1.00 92.56 86 ALA A N 1
ATOM 681 C CA . ALA A 1 86 ? -12.536 18.186 -14.094 1.00 92.56 86 ALA A CA 1
ATOM 682 C C . ALA A 1 86 ? -13.376 17.099 -13.404 1.00 92.56 86 ALA A C 1
ATOM 684 O O . ALA A 1 86 ? -14.556 16.950 -13.718 1.00 92.56 86 ALA A O 1
ATOM 685 N N . ALA A 1 87 ? -12.789 16.298 -12.509 1.00 92.06 87 ALA A N 1
ATOM 686 C CA . ALA A 1 87 ? -13.529 15.322 -11.705 1.00 92.06 87 ALA A CA 1
ATOM 687 C C . ALA A 1 87 ? -14.457 16.022 -10.699 1.00 92.06 87 ALA A C 1
ATOM 689 O O . ALA A 1 87 ? -15.628 15.662 -10.595 1.00 92.06 87 ALA A O 1
ATOM 690 N N . LEU A 1 88 ? -13.981 17.089 -10.049 1.00 91.38 88 LEU A N 1
ATOM 691 C CA . LEU A 1 88 ? -14.790 17.918 -9.151 1.00 91.38 88 LEU A CA 1
ATOM 692 C C . LEU A 1 88 ? -15.982 18.570 -9.854 1.00 91.38 88 LEU A C 1
ATOM 694 O O . LEU A 1 88 ? -17.106 18.460 -9.373 1.00 91.38 88 LEU A O 1
ATOM 698 N N . ARG A 1 89 ? -15.768 19.158 -11.038 1.00 91.88 89 ARG A N 1
ATOM 699 C CA . ARG A 1 89 ? -16.846 19.753 -11.842 1.00 91.88 89 ARG A CA 1
ATOM 700 C C . ARG A 1 89 ? -17.919 18.728 -12.223 1.00 91.88 89 ARG A C 1
ATOM 702 O O . ARG A 1 89 ? -19.096 19.054 -12.227 1.00 91.88 89 ARG A O 1
ATOM 709 N N . ARG A 1 90 ? -17.530 17.487 -12.532 1.00 90.25 90 ARG A N 1
ATOM 710 C CA . ARG A 1 90 ? -18.474 16.404 -12.877 1.00 90.25 90 ARG A CA 1
ATOM 711 C C . ARG A 1 90 ? -19.259 15.902 -11.665 1.00 90.25 90 ARG A C 1
ATOM 713 O O . ARG A 1 90 ? -20.407 15.492 -11.805 1.00 90.25 90 ARG A O 1
ATOM 720 N N . LEU A 1 91 ? -18.644 15.944 -10.488 1.00 87.62 91 LEU A N 1
ATOM 721 C CA . LEU A 1 91 ? -19.286 15.604 -9.225 1.00 87.62 91 LEU A CA 1
ATOM 722 C C . LEU A 1 91 ? -20.067 16.770 -8.600 1.00 87.62 91 LEU A C 1
ATOM 724 O O . LEU A 1 91 ? -20.707 16.571 -7.568 1.00 87.62 91 LEU A O 1
ATOM 728 N N . ASP A 1 92 ? -20.053 17.951 -9.219 1.00 87.69 92 ASP A N 1
ATOM 729 C CA . ASP A 1 92 ? -20.642 19.177 -8.670 1.00 87.69 92 ASP A CA 1
ATOM 730 C C . ASP A 1 92 ? -20.189 19.440 -7.216 1.00 87.69 92 ASP A C 1
ATOM 732 O O . ASP A 1 92 ? -20.959 19.749 -6.305 1.00 87.69 92 ASP A O 1
ATOM 736 N N . LEU A 1 93 ? -18.895 19.206 -6.980 1.00 85.69 93 LEU A N 1
ATOM 737 C CA . LEU A 1 93 ? -18.238 19.307 -5.680 1.00 85.69 93 LEU A CA 1
ATOM 738 C C . LEU A 1 93 ? -17.225 20.450 -5.726 1.00 85.69 93 LEU A C 1
ATOM 740 O O . LEU A 1 93 ? -16.365 20.493 -6.604 1.00 85.69 93 LEU A O 1
ATOM 744 N N . SER A 1 94 ? -17.296 21.360 -4.755 1.00 83.94 94 SER A N 1
ATOM 745 C CA . SER A 1 94 ? -16.234 22.339 -4.528 1.00 83.94 94 SER A CA 1
ATOM 746 C C . SER A 1 94 ? -15.072 21.703 -3.760 1.00 83.94 94 SER A C 1
ATOM 748 O O . SER A 1 94 ? -15.245 20.730 -3.023 1.00 83.94 94 SER A O 1
ATOM 750 N N . GLU A 1 95 ? -13.872 22.265 -3.902 1.00 79.56 95 GLU A N 1
ATOM 751 C CA . GLU A 1 95 ? -12.698 21.831 -3.132 1.00 79.56 95 GLU A CA 1
ATOM 752 C C . GLU A 1 95 ? -12.939 21.971 -1.617 1.00 79.56 95 GLU A C 1
ATOM 754 O O . GLU A 1 95 ? -12.569 21.099 -0.833 1.00 79.56 95 GLU A O 1
ATOM 759 N N . GLU A 1 96 ? -13.689 22.999 -1.214 1.00 75.75 96 GLU A N 1
ATOM 760 C CA . GLU A 1 96 ? -14.127 23.223 0.166 1.00 75.75 96 GLU A CA 1
ATOM 761 C C . GLU A 1 96 ? -15.135 22.174 0.656 1.00 75.75 96 GLU A C 1
ATOM 763 O O . GLU A 1 96 ? -15.132 21.809 1.830 1.00 75.75 96 GLU A O 1
ATOM 768 N N . ALA A 1 97 ? -15.973 21.627 -0.229 1.00 70.69 97 ALA A N 1
ATOM 769 C CA . ALA A 1 97 ? -16.935 20.586 0.128 1.00 70.69 97 ALA A CA 1
ATOM 770 C C . ALA A 1 97 ? -16.274 19.238 0.466 1.00 70.69 97 ALA A C 1
ATOM 772 O O . ALA A 1 97 ? -16.896 18.402 1.128 1.00 70.69 97 ALA A O 1
ATOM 773 N N . LEU A 1 98 ? -15.013 19.034 0.062 1.00 71.50 98 LEU A N 1
ATOM 774 C CA . LEU A 1 98 ? -14.200 17.894 0.497 1.00 71.50 98 LEU A CA 1
ATOM 775 C C . LEU A 1 98 ? -13.746 18.022 1.962 1.00 71.50 98 LEU A C 1
ATOM 777 O O . LEU A 1 98 ? -13.290 17.037 2.564 1.00 71.50 98 LEU A O 1
ATOM 781 N N . ALA A 1 99 ? -13.861 19.216 2.553 1.00 69.94 99 ALA A N 1
ATOM 782 C CA . ALA A 1 99 ? -13.582 19.426 3.961 1.00 69.94 99 ALA A CA 1
ATOM 783 C C . ALA A 1 99 ? -14.594 18.663 4.829 1.00 69.94 99 ALA A C 1
ATOM 785 O O . ALA A 1 99 ? -15.782 18.543 4.523 1.00 69.94 99 ALA A O 1
ATOM 786 N N . SER A 1 100 ? -14.113 18.148 5.961 1.00 66.94 100 SER A N 1
ATOM 787 C CA . SER A 1 100 ? -14.851 17.220 6.829 1.00 66.94 100 SER A CA 1
ATOM 788 C C . SER A 1 100 ? -16.193 17.766 7.350 1.00 66.94 100 SER A C 1
ATOM 790 O O . SER A 1 100 ? -17.032 16.980 7.775 1.00 66.94 100 SER A O 1
ATOM 792 N N . LYS A 1 101 ? -16.416 19.087 7.290 1.00 71.25 101 LYS A N 1
ATOM 793 C CA . LYS A 1 101 ? -17.598 19.771 7.833 1.00 71.25 101 LYS A CA 1
ATOM 794 C C . LYS A 1 101 ? -18.901 19.416 7.102 1.00 71.25 101 LYS A C 1
ATOM 796 O O . LYS A 1 101 ? -19.920 19.254 7.759 1.00 71.25 101 LYS A O 1
ATOM 801 N N . ARG A 1 102 ? -18.875 19.234 5.772 1.00 78.00 102 ARG A N 1
ATOM 802 C CA . ARG A 1 102 ? -20.073 18.854 4.990 1.00 78.00 102 ARG A CA 1
ATOM 803 C C . ARG A 1 102 ? -20.489 17.407 5.245 1.00 78.00 102 ARG A C 1
ATOM 805 O O . ARG A 1 102 ? -21.672 17.100 5.270 1.00 78.00 102 ARG A O 1
ATOM 812 N N . ILE A 1 103 ? -19.515 16.523 5.462 1.00 80.94 103 ILE A N 1
ATOM 813 C CA . ILE A 1 103 ? -19.758 15.087 5.646 1.00 80.94 103 ILE A CA 1
ATOM 814 C C . ILE A 1 103 ? -20.572 14.824 6.915 1.00 80.94 103 ILE A C 1
ATOM 816 O O . ILE A 1 103 ? -21.481 14.005 6.885 1.00 80.94 103 ILE A O 1
ATOM 820 N N . SER A 1 104 ? -20.283 15.540 8.002 1.00 80.75 104 SER A N 1
ATOM 821 C CA . SER A 1 104 ? -21.007 15.382 9.269 1.00 80.75 104 SER A CA 1
ATOM 822 C C . SER A 1 104 ? -22.441 15.921 9.239 1.00 80.75 104 SER A C 1
ATOM 824 O O . SER A 1 104 ? -23.216 15.589 10.126 1.00 80.75 104 SER A O 1
ATOM 826 N N . ALA A 1 105 ? -22.792 16.757 8.258 1.00 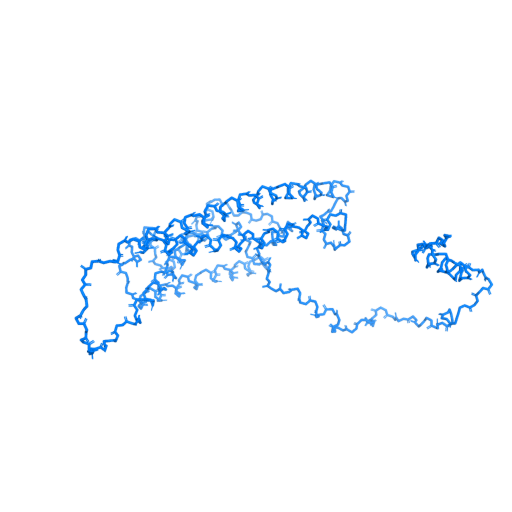81.31 105 ALA A N 1
ATOM 827 C CA . ALA A 1 105 ? -24.122 17.357 8.145 1.00 81.31 105 ALA A CA 1
ATOM 828 C C . ALA A 1 105 ? -25.096 16.535 7.278 1.00 81.31 105 ALA A C 1
ATOM 830 O O . ALA A 1 105 ? -26.294 16.790 7.319 1.00 81.31 105 ALA A O 1
ATOM 831 N N . MET A 1 106 ? -24.598 15.579 6.484 1.00 82.00 106 MET A N 1
ATOM 832 C CA . MET A 1 106 ? -25.417 14.794 5.551 1.00 82.00 106 MET A CA 1
ATOM 833 C C . MET A 1 106 ? -26.087 13.597 6.235 1.00 82.00 106 MET A C 1
ATOM 835 O O . MET A 1 106 ? -25.476 12.908 7.054 1.00 82.00 106 MET A O 1
ATOM 839 N N . GLY A 1 107 ? -27.326 13.300 5.838 1.00 87.69 107 GLY A N 1
ATOM 840 C CA . GLY A 1 107 ? -28.063 12.129 6.318 1.00 87.69 107 GLY A CA 1
ATOM 841 C C . GLY A 1 107 ? -27.506 10.801 5.780 1.00 87.69 107 GLY A C 1
ATOM 842 O O . GLY A 1 107 ? -26.790 10.757 4.781 1.00 87.69 107 GLY A O 1
ATOM 843 N N . LYS A 1 108 ? -27.878 9.667 6.396 1.00 86.88 108 LYS A N 1
ATOM 844 C CA . LYS A 1 108 ? -27.405 8.317 5.999 1.00 86.88 108 LYS A CA 1
ATOM 845 C C . LYS A 1 108 ? -27.670 7.992 4.520 1.00 86.88 108 LYS A C 1
ATOM 847 O O . LYS A 1 108 ? -26.804 7.435 3.843 1.00 86.88 108 LYS A O 1
ATOM 852 N N . SER A 1 109 ? -28.851 8.355 4.014 1.00 87.75 109 SER A N 1
ATOM 853 C CA . SER A 1 109 ? -29.222 8.153 2.604 1.00 87.75 109 SER A CA 1
ATOM 854 C C . SER A 1 109 ? -28.340 8.983 1.662 1.00 87.75 109 SER A C 1
ATOM 856 O O . SER A 1 109 ? -27.782 8.459 0.693 1.00 87.75 109 SER A O 1
ATOM 858 N N . GLU A 1 110 ? -28.122 10.252 2.015 1.00 88.00 110 GLU A N 1
ATOM 859 C CA . GLU A 1 110 ? -27.299 11.201 1.260 1.00 88.00 110 GLU A CA 1
ATOM 860 C C . GLU A 1 110 ? -25.826 10.781 1.243 1.00 88.00 110 GLU A C 1
ATOM 862 O O . GLU A 1 110 ? -25.216 10.722 0.177 1.00 88.00 110 GLU A O 1
ATOM 867 N N . LEU A 1 111 ? -25.275 10.363 2.391 1.00 89.25 111 LEU A N 1
ATOM 868 C CA . LEU A 1 111 ? -23.931 9.782 2.495 1.00 89.25 111 LEU A CA 1
ATOM 869 C C . LEU A 1 111 ? -23.769 8.566 1.576 1.00 89.25 111 LEU A C 1
ATOM 871 O O . LEU A 1 111 ? -22.732 8.396 0.928 1.00 89.25 111 LEU A O 1
ATOM 875 N N . GLY A 1 112 ? -24.796 7.715 1.496 1.00 89.06 112 GLY A N 1
ATOM 876 C CA . GLY A 1 112 ? -24.818 6.560 0.605 1.00 89.06 112 GLY A CA 1
ATOM 877 C C . GLY A 1 112 ? -24.829 6.946 -0.876 1.00 89.06 112 GLY A C 1
ATOM 878 O O . GLY A 1 112 ? -24.101 6.342 -1.671 1.00 89.06 112 GLY A O 1
ATOM 879 N N . HIS A 1 113 ? -25.630 7.944 -1.255 1.00 91.62 113 HIS A N 1
ATOM 880 C CA . HIS A 1 113 ? -25.700 8.454 -2.627 1.00 91.62 113 HIS A CA 1
ATOM 881 C C . HIS A 1 113 ? -24.382 9.110 -3.040 1.00 91.62 113 HIS A C 1
ATOM 883 O O . HIS A 1 113 ? -23.811 8.751 -4.071 1.00 91.62 113 HIS A O 1
ATOM 889 N N . GLU A 1 114 ? -23.831 9.969 -2.188 1.00 90.81 114 GLU A N 1
ATOM 890 C CA . GLU A 1 114 ? -22.572 10.662 -2.445 1.00 90.81 114 GLU A CA 1
ATOM 891 C C . GLU A 1 114 ? -21.401 9.677 -2.552 1.00 90.81 114 GLU A C 1
ATOM 893 O O . GLU A 1 114 ? -20.605 9.728 -3.491 1.00 90.81 114 GLU A O 1
ATOM 898 N N . LYS A 1 115 ? -21.357 8.665 -1.676 1.00 93.44 115 LYS A N 1
ATOM 899 C CA . LYS A 1 115 ? -20.376 7.573 -1.755 1.00 93.44 115 LYS A CA 1
ATOM 900 C C . LYS A 1 115 ? -20.438 6.839 -3.096 1.00 93.44 115 LYS A C 1
ATOM 902 O O . LYS A 1 115 ? -19.389 6.505 -3.654 1.00 93.44 115 LYS A O 1
ATOM 907 N N . LYS A 1 116 ? -21.641 6.556 -3.612 1.00 93.56 116 LYS A N 1
ATOM 908 C CA . LYS A 1 116 ? -21.818 5.907 -4.923 1.00 93.56 116 LYS A CA 1
ATOM 909 C C . LYS A 1 116 ? -21.327 6.811 -6.056 1.00 93.56 116 LYS A C 1
ATOM 911 O O . LYS A 1 116 ? -20.602 6.318 -6.918 1.00 93.56 116 LYS A O 1
ATOM 916 N N . ARG A 1 117 ? -21.649 8.110 -6.019 1.00 93.81 117 ARG A N 1
ATOM 917 C CA . ARG A 1 117 ? -21.198 9.105 -7.012 1.00 93.81 117 ARG A CA 1
ATOM 918 C C . ARG A 1 117 ? -19.673 9.201 -7.064 1.00 93.81 117 ARG A C 1
ATOM 920 O O . ARG A 1 117 ? -19.086 9.013 -8.126 1.00 93.81 117 ARG A O 1
ATOM 927 N N . VAL A 1 118 ? -19.022 9.374 -5.912 1.00 93.06 118 VAL A N 1
ATOM 928 C CA . VAL A 1 118 ? -17.553 9.461 -5.824 1.00 93.06 118 VAL A CA 1
ATOM 929 C C . VAL A 1 118 ? -16.891 8.165 -6.303 1.00 93.06 118 VAL A C 1
ATOM 931 O O . VAL A 1 118 ? -15.922 8.204 -7.059 1.00 93.06 118 VAL A O 1
ATOM 934 N N . LYS A 1 119 ? -17.431 6.996 -5.927 1.00 93.38 119 LYS A N 1
ATOM 935 C CA . LYS A 1 119 ? -16.916 5.698 -6.393 1.00 93.38 119 LYS A CA 1
ATOM 936 C C . LYS A 1 119 ? -17.035 5.541 -7.912 1.00 93.38 119 LYS A C 1
ATOM 938 O O . LYS A 1 119 ? -16.131 4.980 -8.530 1.00 93.38 119 LYS A O 1
ATOM 943 N N . ALA A 1 120 ? -18.133 6.008 -8.506 1.00 94.00 120 ALA A N 1
ATOM 944 C CA . ALA A 1 120 ? -18.322 5.971 -9.952 1.00 94.00 120 ALA A CA 1
ATOM 945 C C . ALA A 1 120 ? -17.276 6.831 -10.676 1.00 94.00 120 ALA A C 1
ATOM 947 O O . ALA A 1 120 ? -16.702 6.370 -11.660 1.00 94.00 120 ALA A O 1
ATOM 948 N N . GLU A 1 121 ? -16.959 8.019 -10.151 1.00 94.19 121 GLU A N 1
ATOM 949 C CA . GLU A 1 121 ? -15.942 8.892 -10.749 1.00 94.19 121 GLU A CA 1
ATOM 950 C C . GLU A 1 121 ? -14.528 8.305 -10.631 1.00 94.19 121 GLU A C 1
ATOM 952 O O . GLU A 1 121 ? -13.781 8.307 -11.609 1.00 94.19 121 GLU A O 1
ATOM 957 N N . LEU A 1 122 ? -14.179 7.706 -9.485 1.00 93.88 122 LEU A N 1
ATOM 958 C CA . LEU A 1 122 ? -12.907 6.987 -9.325 1.00 93.88 122 LEU A CA 1
ATOM 959 C C . LEU A 1 122 ? -12.788 5.811 -10.310 1.00 93.88 122 LEU A C 1
ATOM 961 O O . LEU A 1 122 ? -11.770 5.662 -10.981 1.00 93.88 122 LEU A O 1
ATOM 965 N N . LYS A 1 123 ? -13.851 5.009 -10.468 1.00 94.06 123 LYS A N 1
ATOM 966 C CA . LYS A 1 123 ? -13.874 3.896 -11.435 1.00 94.06 123 LYS A CA 1
ATOM 967 C C . LYS A 1 123 ? -13.767 4.390 -12.877 1.00 94.06 123 LYS A C 1
ATOM 969 O O . LYS A 1 123 ? -13.153 3.739 -13.725 1.00 94.06 123 LYS A O 1
ATOM 974 N N . ARG A 1 124 ? -14.378 5.535 -13.172 1.00 92.31 124 ARG A N 1
ATOM 975 C CA . ARG A 1 124 ? -14.292 6.156 -14.487 1.00 92.31 124 ARG A CA 1
ATOM 976 C C . ARG A 1 124 ? -12.879 6.632 -14.790 1.00 92.31 124 ARG A C 1
ATOM 978 O O . ARG A 1 124 ? -12.412 6.369 -15.889 1.00 92.31 124 ARG A O 1
ATOM 985 N N . TYR A 1 125 ? -12.183 7.226 -13.822 1.00 93.00 125 TYR A N 1
ATOM 986 C CA . TYR A 1 125 ? -10.765 7.553 -13.970 1.00 93.00 125 TYR A CA 1
ATOM 987 C C . TYR A 1 125 ? -9.932 6.312 -14.323 1.00 93.00 125 TYR A C 1
ATOM 989 O O . TYR A 1 125 ? -9.192 6.341 -15.304 1.00 93.00 125 TYR A O 1
ATOM 997 N N . ASP A 1 126 ? -10.123 5.197 -13.609 1.00 91.88 126 ASP A N 1
ATOM 998 C CA . ASP A 1 126 ? -9.425 3.939 -13.910 1.00 91.88 126 ASP A CA 1
ATOM 999 C C . ASP A 1 126 ? -9.758 3.408 -15.319 1.00 91.88 126 ASP A C 1
ATOM 1001 O O . ASP A 1 126 ? -8.892 2.876 -16.017 1.00 91.88 126 ASP A O 1
ATOM 1005 N N . THR A 1 127 ? -11.008 3.575 -15.762 1.00 93.00 127 THR A N 1
ATOM 1006 C CA . THR A 1 127 ? -11.472 3.144 -17.092 1.00 93.00 127 THR A CA 1
ATOM 1007 C C . THR A 1 127 ? -10.895 4.016 -18.206 1.00 93.00 127 THR A C 1
ATOM 1009 O O . THR A 1 127 ? -10.397 3.487 -19.200 1.00 93.00 127 THR A O 1
ATOM 1012 N N . ASP A 1 128 ? -10.924 5.339 -18.037 1.00 91.25 128 ASP A N 1
ATOM 1013 C CA . ASP A 1 128 ? -10.343 6.305 -18.972 1.00 91.25 128 ASP A CA 1
ATOM 1014 C C . ASP A 1 128 ? -8.832 6.078 -19.097 1.00 91.25 128 ASP A C 1
ATOM 1016 O O . ASP A 1 128 ? -8.294 6.052 -20.206 1.00 91.25 128 ASP A O 1
ATOM 1020 N N . TRP A 1 129 ? -8.166 5.824 -17.968 1.00 91.00 129 TRP A N 1
ATOM 1021 C CA . TRP A 1 129 ? -6.751 5.483 -17.923 1.00 91.00 129 TRP A CA 1
ATOM 1022 C C . TRP A 1 129 ? -6.458 4.190 -18.690 1.00 91.00 129 TRP A C 1
ATOM 1024 O O . TRP A 1 129 ? -5.634 4.181 -19.605 1.00 91.00 129 TRP A O 1
ATOM 1034 N N . LYS A 1 130 ? -7.189 3.106 -18.398 1.00 90.56 130 LYS A N 1
ATOM 1035 C CA . LYS A 1 130 ? -7.049 1.828 -19.113 1.00 90.56 130 LYS A CA 1
ATOM 1036 C C . LYS A 1 130 ? -7.336 1.971 -20.608 1.00 90.56 130 LYS A C 1
ATOM 1038 O O . LYS A 1 130 ? -6.696 1.309 -21.421 1.00 90.56 130 LYS A O 1
ATOM 1043 N N . LYS A 1 131 ? -8.270 2.840 -21.003 1.00 92.31 131 LYS A N 1
ATOM 1044 C CA . LYS A 1 131 ? -8.571 3.106 -22.415 1.00 92.31 131 LYS A CA 1
ATOM 1045 C C . LYS A 1 131 ? -7.396 3.779 -23.126 1.00 92.31 131 LYS A C 1
ATOM 1047 O O . LYS A 1 131 ? -7.078 3.367 -24.242 1.00 92.31 131 LYS A O 1
ATOM 1052 N N . GLN A 1 132 ? -6.778 4.773 -22.485 1.00 89.06 132 GLN A N 1
ATOM 1053 C CA . GLN A 1 132 ? -5.668 5.556 -23.036 1.00 89.06 132 GLN A CA 1
ATOM 1054 C C . GLN A 1 132 ? -4.353 4.774 -23.055 1.00 89.06 132 GLN A C 1
ATOM 1056 O O . GLN A 1 132 ? -3.686 4.729 -24.082 1.00 89.06 132 GLN A O 1
ATOM 1061 N N . PHE A 1 133 ? -4.008 4.118 -21.947 1.00 85.88 133 PHE A N 1
ATOM 1062 C CA . PHE A 1 133 ? -2.684 3.522 -21.747 1.00 85.88 133 PHE A CA 1
ATOM 1063 C C . PHE A 1 133 ? -2.672 1.993 -21.831 1.00 85.88 133 PHE A C 1
ATOM 1065 O O . PHE A 1 133 ? -1.614 1.390 -21.698 1.00 85.88 133 PHE A O 1
ATOM 1072 N N . LYS A 1 134 ? -3.835 1.346 -22.018 1.00 88.62 134 LYS A N 1
ATOM 1073 C CA . LYS A 1 134 ? -4.017 -0.125 -22.034 1.00 88.62 134 LYS A CA 1
ATOM 1074 C C . LYS A 1 134 ? -3.567 -0.854 -20.757 1.00 88.62 134 LYS A C 1
ATOM 1076 O O . LYS A 1 134 ? -3.651 -2.075 -20.691 1.00 88.62 134 LYS A O 1
ATOM 1081 N N . VAL A 1 135 ? -3.180 -0.111 -19.723 1.00 84.69 135 VAL A N 1
ATOM 1082 C CA . VAL A 1 135 ? -2.717 -0.584 -18.410 1.00 84.69 135 VAL A CA 1
ATOM 1083 C C . VAL A 1 135 ? -3.556 0.100 -17.328 1.00 84.69 135 VAL A C 1
ATOM 1085 O O . VAL A 1 135 ? -4.151 1.138 -17.593 1.00 84.69 135 VAL A O 1
ATOM 1088 N N . LEU A 1 136 ? -3.665 -0.473 -16.128 1.00 84.44 136 LEU A N 1
ATOM 1089 C CA . LEU A 1 136 ? -4.321 0.180 -14.985 1.00 84.44 136 LEU A CA 1
ATOM 1090 C C . LEU A 1 136 ? -3.416 1.262 -14.366 1.00 84.44 136 LEU A C 1
ATOM 1092 O O . LEU A 1 136 ? -2.195 1.113 -14.409 1.00 84.44 136 LEU A O 1
ATOM 1096 N N . PRO A 1 137 ? -3.979 2.330 -13.771 1.00 86.06 137 PRO A N 1
ATOM 1097 C CA . PRO A 1 137 ? -3.164 3.364 -13.147 1.00 86.06 137 PRO A CA 1
ATOM 1098 C C . PRO A 1 137 ? -2.423 2.813 -11.924 1.00 86.06 137 PRO A C 1
ATOM 1100 O O . PRO A 1 137 ? -3.015 2.147 -11.066 1.00 86.06 137 PRO A O 1
ATOM 1103 N N . ASN A 1 138 ? -1.127 3.107 -11.844 1.00 83.88 138 ASN A N 1
ATOM 1104 C CA . ASN A 1 138 ? -0.275 2.777 -10.706 1.00 83.88 138 ASN A CA 1
ATOM 1105 C C . ASN A 1 138 ? -0.556 3.714 -9.509 1.00 83.88 138 ASN A C 1
ATOM 1107 O O . ASN A 1 138 ? -1.404 4.609 -9.569 1.00 83.88 138 ASN A O 1
ATOM 1111 N N . HIS A 1 139 ? 0.160 3.519 -8.400 1.00 81.12 139 HIS A N 1
ATOM 1112 C CA . HIS A 1 139 ? -0.024 4.334 -7.197 1.00 81.12 139 HIS A CA 1
ATOM 1113 C C . HIS A 1 139 ? 0.237 5.832 -7.446 1.00 81.12 139 HIS A C 1
ATOM 1115 O O . HIS A 1 139 ? -0.587 6.667 -7.076 1.00 81.12 139 HIS A O 1
ATOM 1121 N N . SER A 1 140 ? 1.338 6.188 -8.120 1.00 81.19 140 SER A N 1
ATOM 1122 C CA . SER A 1 140 ? 1.704 7.590 -8.380 1.00 81.19 140 SER A CA 1
ATOM 1123 C C . SER A 1 140 ? 0.743 8.300 -9.338 1.00 81.19 140 SER A C 1
ATOM 1125 O O . SER A 1 140 ? 0.528 9.503 -9.223 1.00 81.19 140 SER A O 1
ATOM 1127 N N . GLN A 1 141 ? 0.109 7.565 -10.247 1.00 85.19 141 GLN A N 1
ATOM 1128 C CA . GLN A 1 141 ? -0.915 8.074 -11.159 1.00 85.19 141 GLN A CA 1
ATOM 1129 C C . GLN A 1 141 ? -2.252 8.254 -10.429 1.00 85.19 141 GLN A C 1
ATOM 1131 O O . GLN A 1 141 ? -2.956 9.238 -10.647 1.00 85.19 141 GLN A O 1
ATOM 1136 N N . LYS A 1 142 ? -2.566 7.377 -9.467 1.00 88.88 142 LYS A N 1
ATOM 1137 C CA . LYS A 1 142 ? -3.733 7.531 -8.585 1.00 88.88 142 LYS A CA 1
ATOM 1138 C C . LYS A 1 142 ? -3.615 8.706 -7.609 1.00 88.88 142 LYS A C 1
ATOM 1140 O O . LYS A 1 142 ? -4.653 9.186 -7.150 1.00 88.88 142 LYS A O 1
ATOM 1145 N N . GLU A 1 143 ? -2.409 9.219 -7.341 1.00 86.06 143 GLU A N 1
ATOM 1146 C CA . GLU A 1 143 ? -2.197 10.413 -6.499 1.00 86.06 143 GLU A CA 1
ATOM 1147 C C . GLU A 1 143 ? -3.008 11.624 -6.983 1.00 86.06 143 GLU A C 1
ATOM 1149 O O . GLU A 1 143 ? -3.493 12.404 -6.167 1.00 86.06 143 GLU A O 1
ATOM 1154 N N . VAL A 1 144 ? -3.244 11.744 -8.296 1.00 88.44 144 VAL A N 1
ATOM 1155 C CA . VAL A 1 144 ? -4.063 12.820 -8.885 1.00 88.44 144 VAL A CA 1
ATOM 1156 C C . VAL A 1 144 ? -5.473 12.856 -8.298 1.00 88.44 144 VAL A C 1
ATOM 1158 O O . VAL A 1 144 ? -6.052 13.920 -8.104 1.00 88.44 144 VAL A O 1
ATOM 1161 N N . MET A 1 145 ? -6.021 11.682 -7.988 1.00 91.56 145 MET A N 1
ATOM 1162 C CA . MET A 1 145 ? -7.364 11.521 -7.435 1.00 91.56 145 MET A CA 1
ATOM 1163 C C . MET A 1 145 ? -7.350 11.286 -5.922 1.00 91.56 145 MET A C 1
ATOM 1165 O O . MET A 1 145 ? -8.399 11.030 -5.327 1.00 91.56 145 MET A O 1
ATOM 1169 N N . ARG A 1 146 ? -6.188 11.384 -5.262 1.00 89.00 146 ARG A N 1
ATOM 1170 C CA . ARG A 1 146 ? -6.041 11.130 -3.822 1.00 89.00 146 ARG A CA 1
ATOM 1171 C C . ARG A 1 146 ? -7.014 11.929 -2.949 1.00 89.00 146 ARG A C 1
ATOM 1173 O O . ARG A 1 146 ? -7.567 11.320 -2.030 1.00 89.00 146 ARG A O 1
ATOM 1180 N N . PRO A 1 147 ? -7.317 13.215 -3.219 1.00 90.31 147 PRO A N 1
ATOM 1181 C CA . PRO A 1 147 ? -8.316 13.934 -2.429 1.00 90.31 147 PRO A CA 1
ATOM 1182 C C . PRO A 1 147 ? -9.709 13.278 -2.484 1.00 90.31 147 PRO A C 1
ATOM 1184 O O . PRO A 1 147 ? -10.371 13.166 -1.451 1.00 90.31 147 PRO A O 1
ATOM 1187 N N . LEU A 1 148 ? -10.123 12.743 -3.642 1.00 90.38 148 LEU A N 1
ATOM 1188 C CA . LEU A 1 148 ? -11.383 11.998 -3.786 1.00 90.38 148 LEU A CA 1
ATOM 1189 C C . LEU A 1 148 ? -11.339 10.639 -3.080 1.00 90.38 148 LEU A C 1
ATOM 1191 O O . LEU A 1 148 ? -12.327 10.242 -2.463 1.00 90.38 148 LEU A O 1
ATOM 1195 N N . TYR A 1 149 ? -10.200 9.939 -3.106 1.00 90.25 149 TYR A N 1
ATOM 1196 C CA . TYR A 1 149 ? -10.021 8.702 -2.336 1.00 90.25 149 TYR A CA 1
ATOM 1197 C C . TYR A 1 149 ? -10.158 8.941 -0.827 1.00 90.25 149 TYR A C 1
ATOM 1199 O O . TYR A 1 149 ? -10.827 8.172 -0.130 1.00 90.25 149 TYR A O 1
ATO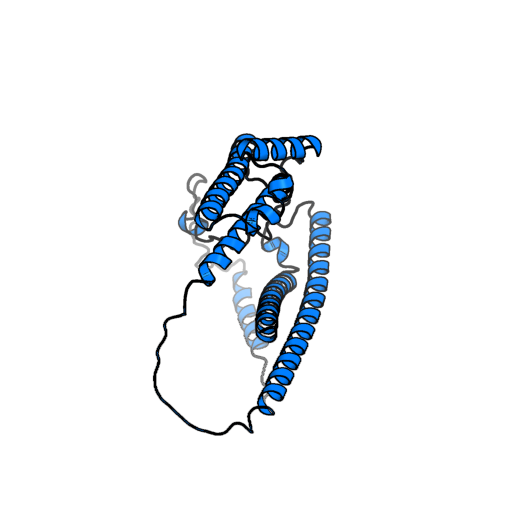M 1207 N N . LEU A 1 150 ? -9.565 10.023 -0.313 1.00 89.06 150 LEU A N 1
ATOM 1208 C CA . LEU A 1 150 ? -9.696 10.416 1.090 1.00 89.06 150 LEU A CA 1
ATOM 1209 C C . LEU A 1 150 ? -11.143 10.779 1.434 1.00 89.06 150 LEU A C 1
ATOM 1211 O O . LEU A 1 150 ? -11.652 10.345 2.468 1.00 89.06 150 LEU A O 1
ATOM 1215 N N . TYR A 1 151 ? -11.823 11.516 0.556 1.00 90.44 151 TYR A N 1
ATOM 1216 C CA . TYR A 1 151 ? -13.230 11.870 0.721 1.00 90.44 151 TYR A CA 1
ATOM 1217 C C . TYR A 1 151 ? -14.141 10.633 0.742 1.00 90.44 151 TYR A C 1
ATOM 1219 O O . TYR A 1 151 ? -14.917 10.452 1.680 1.00 90.44 151 TYR A O 1
ATOM 1227 N N . TYR A 1 152 ? -13.966 9.702 -0.201 1.00 91.69 152 TYR A N 1
ATOM 1228 C CA . TYR A 1 152 ? -14.669 8.415 -0.215 1.00 91.69 152 TYR A CA 1
ATOM 1229 C C . TYR A 1 152 ? -14.428 7.603 1.064 1.00 91.69 152 TYR A C 1
ATOM 1231 O O . TYR A 1 152 ? -15.364 7.024 1.620 1.00 91.69 152 TYR A O 1
ATOM 1239 N N . ARG A 1 153 ? -13.183 7.562 1.561 1.00 90.88 153 ARG A N 1
ATOM 1240 C CA . ARG A 1 153 ? -12.849 6.871 2.815 1.00 90.88 153 ARG A CA 1
ATOM 1241 C C . ARG A 1 153 ? -13.582 7.492 4.004 1.00 90.88 153 ARG A C 1
ATOM 1243 O O . ARG A 1 153 ? -14.134 6.749 4.811 1.00 90.88 153 ARG A O 1
ATOM 1250 N N . LYS A 1 154 ? -13.637 8.825 4.091 1.00 89.75 154 LYS A N 1
ATOM 1251 C CA . LYS A 1 154 ? -14.407 9.531 5.128 1.00 89.75 154 LYS A CA 1
ATOM 1252 C C . LYS A 1 154 ? -15.900 9.200 5.043 1.00 89.75 154 LYS A C 1
ATOM 1254 O O . LYS A 1 154 ? -16.479 8.840 6.062 1.00 89.75 154 LYS A O 1
ATOM 1259 N N . LEU A 1 155 ? -16.491 9.226 3.843 1.00 89.38 155 LEU A N 1
ATOM 1260 C CA . LEU A 1 155 ? -17.890 8.831 3.616 1.00 89.38 155 LEU A CA 1
ATOM 1261 C C . LEU A 1 155 ? -18.157 7.384 4.050 1.00 89.38 155 LEU A C 1
ATOM 1263 O O . LEU A 1 155 ? -19.148 7.105 4.718 1.00 89.38 155 LEU A O 1
ATOM 1267 N N . LYS A 1 156 ? -17.263 6.449 3.699 1.00 90.56 156 LYS A N 1
ATOM 1268 C CA . LYS A 1 156 ? -17.381 5.037 4.091 1.00 90.56 156 LYS A CA 1
ATOM 1269 C C . LYS A 1 156 ? -17.340 4.871 5.611 1.00 90.56 156 LYS A C 1
ATOM 1271 O O . LYS A 1 156 ? -18.140 4.104 6.135 1.00 90.56 156 LYS A O 1
ATOM 1276 N N . ASN A 1 157 ? -16.426 5.566 6.288 1.00 89.88 157 ASN A N 1
ATOM 1277 C CA . ASN A 1 157 ? -16.293 5.498 7.741 1.00 89.88 157 ASN A CA 1
ATOM 1278 C C . ASN A 1 157 ? -17.528 6.075 8.441 1.00 89.88 157 ASN A C 1
ATOM 1280 O O . ASN A 1 157 ? -18.069 5.424 9.321 1.00 89.88 157 ASN A O 1
ATOM 1284 N N . GLN A 1 158 ? -18.013 7.239 8.002 1.00 88.50 158 GLN A N 1
ATOM 1285 C CA . GLN A 1 158 ? -19.216 7.864 8.561 1.00 88.50 158 GLN A CA 1
ATOM 1286 C C . GLN A 1 158 ? -20.465 7.000 8.362 1.00 88.50 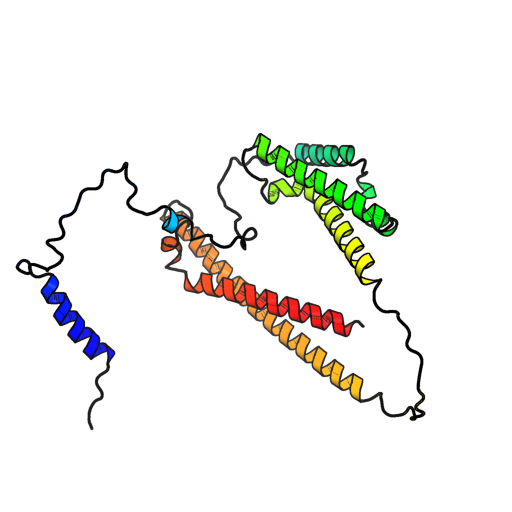158 GLN A C 1
ATOM 1288 O O . GLN A 1 158 ? -21.263 6.840 9.280 1.00 88.50 158 GLN A O 1
ATOM 1293 N N . LEU A 1 159 ? -20.600 6.362 7.195 1.00 88.44 159 LEU A N 1
ATOM 1294 C CA . LEU A 1 159 ? -21.696 5.429 6.946 1.00 88.44 159 LEU A CA 1
ATOM 1295 C C . LEU A 1 159 ? -21.622 4.197 7.859 1.00 88.44 159 LEU A C 1
ATOM 1297 O O . LEU A 1 159 ? -22.657 3.739 8.320 1.00 88.44 159 LEU A O 1
ATOM 1301 N N . ALA A 1 160 ? -20.418 3.677 8.123 1.00 87.19 160 ALA A N 1
ATOM 1302 C CA . ALA A 1 160 ? -20.224 2.562 9.048 1.00 87.19 160 ALA A CA 1
ATOM 1303 C C . ALA A 1 160 ? -20.562 2.963 10.493 1.00 87.19 160 ALA A C 1
ATOM 1305 O O . ALA A 1 160 ? -21.270 2.225 11.169 1.00 87.19 160 ALA A O 1
ATOM 1306 N N . SER A 1 161 ? -20.135 4.152 10.935 1.00 84.75 161 SER A N 1
ATOM 1307 C CA . SER A 1 161 ? -20.470 4.693 12.259 1.00 84.75 161 SER A CA 1
ATOM 1308 C C . SER A 1 161 ? -21.977 4.912 12.444 1.00 84.75 161 SER A C 1
ATOM 1310 O O . SER A 1 161 ? -22.508 4.632 13.515 1.00 84.75 161 SER A O 1
ATOM 1312 N N . ALA A 1 162 ? -22.680 5.346 11.394 1.00 80.38 162 ALA A N 1
ATOM 1313 C CA . ALA A 1 162 ? -24.138 5.494 11.390 1.00 80.38 162 ALA A CA 1
ATOM 1314 C C . ALA A 1 162 ? -24.905 4.155 11.304 1.00 80.38 162 ALA A C 1
ATOM 1316 O O . ALA A 1 162 ? -26.121 4.135 11.483 1.00 80.38 162 ALA A O 1
ATOM 1317 N N . ASP A 1 163 ? -24.233 3.046 10.984 1.00 76.06 163 ASP A N 1
ATOM 1318 C CA . ASP A 1 163 ? -24.830 1.704 10.927 1.00 76.06 163 ASP A CA 1
ATOM 1319 C C . ASP A 1 163 ? -24.641 0.947 12.248 1.00 76.06 163 ASP A C 1
ATOM 1321 O O . ASP A 1 163 ? -25.528 0.219 12.680 1.00 76.06 163 ASP A O 1
ATOM 1325 N N . SER A 1 164 ? -23.517 1.180 12.935 1.00 69.25 164 SER A N 1
ATOM 1326 C CA . SER A 1 164 ? -23.225 0.602 14.252 1.00 69.25 164 SER A CA 1
ATOM 1327 C C . SER A 1 164 ? -24.002 1.237 15.411 1.00 69.25 164 SER A C 1
ATOM 1329 O O . SER A 1 164 ? -24.059 0.649 16.480 1.00 69.25 164 SER A O 1
ATOM 1331 N N . GLY A 1 165 ? -24.599 2.419 15.225 1.00 57.84 165 GLY A N 1
ATOM 1332 C CA . GLY A 1 165 ? -25.377 3.110 16.264 1.00 57.84 165 GLY A CA 1
ATOM 1333 C C . GLY A 1 165 ? -26.850 2.690 16.372 1.00 57.84 165 GLY A C 1
ATOM 1334 O O . GLY A 1 165 ? -27.611 3.396 17.021 1.00 57.84 165 GLY A O 1
ATOM 1335 N N . GLY A 1 166 ? -27.276 1.618 15.690 1.00 47.28 166 GLY A N 1
ATOM 1336 C CA . GLY A 1 166 ? -28.692 1.243 15.546 1.00 47.28 166 GLY A CA 1
ATOM 1337 C C . GLY A 1 166 ? -29.074 -0.164 16.018 1.00 47.28 166 GLY A C 1
ATOM 1338 O O . GLY A 1 166 ? -30.138 -0.642 15.633 1.00 47.28 166 GLY A O 1
ATOM 1339 N N . ARG A 1 167 ? -28.233 -0.852 16.799 1.00 43.81 167 ARG A N 1
ATOM 1340 C CA . ARG A 1 167 ? -28.590 -2.126 17.444 1.00 43.81 167 ARG A CA 1
ATOM 1341 C C . ARG A 1 167 ? -28.227 -2.081 18.926 1.00 43.81 167 ARG A C 1
ATOM 1343 O O . ARG A 1 167 ? -27.129 -1.655 19.261 1.00 43.81 167 ARG A O 1
ATOM 1350 N N . ASP A 1 168 ? -29.180 -2.534 19.736 1.00 39.94 168 ASP A N 1
ATOM 1351 C CA . ASP A 1 168 ? -29.161 -2.738 21.190 1.00 39.94 168 ASP A CA 1
ATOM 1352 C C . ASP A 1 168 ? -29.628 -1.554 22.048 1.00 39.94 168 ASP A C 1
ATOM 1354 O O . ASP A 1 168 ? -28.890 -0.958 22.829 1.00 39.94 168 ASP A O 1
ATOM 1358 N N . GLN A 1 169 ? -30.929 -1.276 21.941 1.00 41.34 169 GLN A N 1
ATOM 1359 C CA . GLN A 1 169 ? -31.714 -0.777 23.066 1.00 41.34 169 GLN A CA 1
ATOM 1360 C C . GLN A 1 169 ? -33.108 -1.420 23.015 1.00 41.34 169 GLN A C 1
ATOM 1362 O O . GLN A 1 169 ? -34.101 -0.763 22.722 1.00 41.34 169 GLN A O 1
ATOM 1367 N N . GLU A 1 170 ? -33.157 -2.735 23.243 1.00 32.66 170 GLU A N 1
ATOM 1368 C CA . GLU A 1 170 ? -34.378 -3.405 23.693 1.00 32.66 170 GLU A CA 1
ATOM 1369 C C . GLU A 1 170 ? -34.246 -3.662 25.193 1.00 32.66 170 GLU A C 1
ATOM 1371 O O . GLU A 1 170 ? -33.341 -4.336 25.681 1.00 32.66 170 GLU A O 1
ATOM 1376 N N . SER A 1 171 ? -35.126 -2.970 25.895 1.00 40.66 171 SER A N 1
ATOM 1377 C CA . SER A 1 171 ? -35.455 -3.038 27.304 1.00 40.66 171 SER A CA 1
ATOM 1378 C C . SER A 1 171 ? -36.017 -4.405 27.681 1.00 40.66 171 SER A C 1
ATOM 1380 O O . SER A 1 171 ? -37.023 -4.810 27.107 1.00 40.66 171 SER A O 1
ATOM 1382 N N . ASP A 1 172 ? -35.440 -5.021 28.710 1.00 31.22 172 ASP A N 1
ATOM 1383 C CA . ASP A 1 172 ? -36.163 -5.926 29.603 1.00 31.22 172 ASP A CA 1
ATOM 1384 C C . ASP A 1 172 ? -36.025 -5.383 31.033 1.00 31.22 172 ASP A C 1
ATOM 1386 O O . ASP A 1 172 ? -34.961 -5.430 31.657 1.00 31.22 172 ASP A O 1
ATOM 1390 N N . ASP A 1 173 ? -37.120 -4.794 31.505 1.00 32.12 173 ASP A N 1
ATOM 1391 C CA . ASP A 1 173 ? -37.451 -4.629 32.915 1.00 32.12 173 ASP A CA 1
ATOM 1392 C C . ASP A 1 173 ? -37.776 -6.019 33.494 1.00 32.12 173 ASP A C 1
ATOM 1394 O O . ASP A 1 173 ? -38.692 -6.656 32.989 1.00 32.12 173 ASP A O 1
ATOM 1398 N N . ASP A 1 174 ? -37.052 -6.502 34.516 1.00 32.50 174 ASP A N 1
ATOM 1399 C CA . ASP A 1 174 ? -37.609 -6.919 35.824 1.00 32.50 174 ASP A CA 1
ATOM 1400 C C . ASP A 1 174 ? -36.549 -7.555 36.766 1.00 32.50 174 ASP A C 1
ATOM 1402 O O . ASP A 1 174 ? -35.558 -8.147 36.346 1.00 32.50 174 ASP A O 1
ATOM 1406 N N . MET A 1 175 ? -36.854 -7.498 38.067 1.00 30.38 175 MET A N 1
ATOM 1407 C CA . MET A 1 175 ? -36.263 -8.165 39.240 1.00 30.38 175 MET A CA 1
ATOM 1408 C C . MET A 1 175 ? -35.053 -7.546 39.969 1.00 30.38 175 MET A C 1
ATOM 1410 O O . MET A 1 175 ? -33.894 -7.931 39.841 1.00 30.38 175 MET A O 1
ATOM 1414 N N . MET A 1 176 ? -35.406 -6.659 40.905 1.00 39.56 176 MET A N 1
ATOM 1415 C CA . MET A 1 176 ? -35.056 -6.688 42.338 1.00 39.56 176 MET A CA 1
ATOM 1416 C C . MET A 1 176 ? -33.870 -7.573 42.783 1.00 39.56 176 MET A C 1
ATOM 1418 O O . MET A 1 176 ? -34.016 -8.780 42.967 1.00 39.56 176 MET A O 1
ATOM 1422 N N . SER A 1 177 ? -32.770 -6.942 43.213 1.00 37.22 177 SER A N 1
ATOM 1423 C CA . SER A 1 177 ? -32.032 -7.428 44.387 1.00 37.22 177 SER A CA 1
ATOM 1424 C C . SER A 1 177 ? -31.298 -6.299 45.117 1.00 37.22 177 SER A C 1
ATOM 1426 O O . SER A 1 177 ? -30.337 -5.708 44.629 1.00 37.22 177 SER A O 1
ATOM 1428 N N . ARG A 1 178 ? -31.791 -5.997 46.323 1.00 43.31 178 ARG A N 1
ATOM 1429 C CA . ARG A 1 178 ? -31.131 -5.186 47.351 1.00 43.31 178 ARG A CA 1
ATOM 1430 C C . ARG A 1 178 ? -29.867 -5.922 47.816 1.00 43.31 178 ARG A C 1
ATOM 1432 O O . ARG A 1 178 ? -29.968 -6.880 48.575 1.00 43.31 178 ARG A O 1
ATOM 1439 N N . GLY A 1 179 ? -28.693 -5.440 47.424 1.00 37.25 179 GLY A N 1
ATOM 1440 C CA . GLY A 1 179 ? -27.397 -5.855 47.969 1.00 37.25 179 GLY A CA 1
ATOM 1441 C C . GLY A 1 179 ? -26.453 -4.656 48.009 1.00 37.25 179 GLY A C 1
ATOM 1442 O O . GLY A 1 179 ? -26.297 -3.970 47.006 1.00 37.25 179 GLY A O 1
ATOM 1443 N N . GLY A 1 180 ? -25.915 -4.347 49.190 1.00 35.72 180 GLY A N 1
ATOM 1444 C CA . GLY A 1 180 ? -25.334 -3.047 49.535 1.00 35.72 180 GLY A CA 1
ATOM 1445 C C . GLY A 1 180 ? -24.097 -2.605 48.732 1.00 35.72 180 GLY A C 1
ATOM 1446 O O . GLY A 1 180 ? -23.362 -3.436 48.195 1.00 35.72 180 GLY A O 1
ATOM 1447 N N . PRO A 1 181 ? -23.823 -1.289 48.671 1.00 50.78 181 PRO A N 1
ATOM 1448 C CA . PRO A 1 181 ? -22.683 -0.753 47.951 1.00 50.78 181 PRO A CA 1
ATOM 1449 C C . PRO A 1 181 ? -21.547 -0.477 48.935 1.00 50.78 181 PRO A C 1
ATOM 1451 O O . PRO A 1 181 ? -21.595 0.549 49.582 1.00 50.78 181 PRO A O 1
ATOM 1454 N N . ASP A 1 182 ? -20.550 -1.357 49.065 1.00 41.47 182 ASP A N 1
ATOM 1455 C CA . ASP A 1 182 ? -19.244 -0.987 49.659 1.00 41.47 182 ASP A CA 1
ATOM 1456 C C . ASP A 1 182 ? -18.183 -2.099 49.493 1.00 41.47 182 ASP A C 1
ATOM 1458 O O . ASP A 1 182 ? -17.568 -2.566 50.447 1.00 41.47 182 ASP A O 1
ATOM 1462 N N . SER A 1 183 ? -17.954 -2.594 48.266 1.00 47.75 183 SER A N 1
ATOM 1463 C CA . SER A 1 183 ? -16.773 -3.447 47.972 1.00 47.75 183 SER A CA 1
ATOM 1464 C C . SER A 1 183 ? -16.465 -3.652 46.479 1.00 47.75 183 SER A C 1
ATOM 1466 O O . SER A 1 183 ? -16.043 -4.720 46.056 1.00 47.75 183 SER A O 1
ATOM 1468 N N . ALA A 1 184 ? -16.641 -2.628 45.636 1.00 46.62 184 ALA A N 1
ATOM 1469 C CA . ALA A 1 184 ? -16.384 -2.737 44.185 1.00 46.62 184 ALA A CA 1
ATOM 1470 C C . ALA A 1 184 ? -15.237 -1.845 43.662 1.00 46.62 184 ALA A C 1
ATOM 1472 O O . ALA A 1 184 ? -15.017 -1.752 42.454 1.00 46.62 184 ALA A O 1
ATOM 1473 N N . ARG A 1 185 ? -14.488 -1.167 44.546 1.00 49.88 185 ARG A N 1
ATOM 1474 C CA . ARG A 1 185 ? -13.458 -0.187 44.138 1.00 49.88 185 ARG A CA 1
ATOM 1475 C C . ARG A 1 185 ? -12.037 -0.763 44.026 1.00 49.88 185 ARG A C 1
ATOM 1477 O O . ARG A 1 185 ? -11.196 -0.161 43.368 1.00 49.88 185 ARG A O 1
ATOM 1484 N N . SER A 1 186 ? -11.776 -1.936 44.608 1.00 50.44 186 SER A N 1
ATOM 1485 C CA . SER A 1 186 ? -10.438 -2.560 44.653 1.00 50.44 186 SER A CA 1
ATOM 1486 C C . SER A 1 186 ? -10.082 -3.369 43.388 1.00 50.44 186 SER A C 1
ATOM 1488 O O . SER A 1 186 ? -8.948 -3.335 42.915 1.00 50.44 186 SER A O 1
ATOM 1490 N N . THR A 1 187 ? -11.054 -4.031 42.751 1.00 55.47 187 THR A N 1
ATOM 1491 C CA . THR A 1 187 ? -10.803 -4.972 41.638 1.00 55.47 187 THR A CA 1
ATOM 1492 C C . THR A 1 187 ? -10.523 -4.302 40.288 1.00 55.47 187 THR A C 1
ATOM 1494 O O . THR A 1 187 ? -9.742 -4.826 39.491 1.00 55.47 187 THR A O 1
ATOM 1497 N N . LYS A 1 188 ? -11.077 -3.108 40.029 1.00 57.47 188 LYS A N 1
ATOM 1498 C CA . LYS A 1 188 ? -10.850 -2.377 38.765 1.00 57.47 188 LYS A CA 1
ATOM 1499 C C . LYS A 1 188 ? -9.395 -1.926 38.588 1.00 57.47 188 LYS A C 1
ATOM 1501 O O . LYS A 1 188 ? -8.886 -1.951 37.468 1.00 57.47 188 LYS A O 1
ATOM 1506 N N . LYS A 1 189 ? -8.699 -1.585 39.679 1.00 63.12 189 LYS A N 1
ATOM 1507 C CA . LYS A 1 189 ? -7.309 -1.102 39.628 1.00 63.12 189 LYS A CA 1
ATOM 1508 C C . LYS A 1 189 ? -6.330 -2.194 39.172 1.00 63.12 189 LYS A C 1
ATOM 1510 O O . LYS A 1 189 ? -5.537 -1.956 38.270 1.00 63.12 189 LYS A O 1
ATOM 1515 N N . SER A 1 190 ? -6.485 -3.418 39.684 1.00 70.56 190 SER A N 1
ATOM 1516 C CA . SER A 1 190 ? -5.657 -4.571 39.288 1.00 70.56 190 SER A CA 1
ATOM 1517 C C . SER A 1 190 ? -5.845 -4.971 37.816 1.00 70.56 190 SER A C 1
ATOM 1519 O O . SER A 1 190 ? -4.883 -5.332 37.140 1.00 70.56 190 SER A O 1
ATOM 1521 N N . SER A 1 191 ? -7.072 -4.880 37.289 1.00 76.00 191 SER A N 1
ATOM 1522 C CA . SER A 1 191 ? -7.347 -5.205 35.879 1.00 76.00 191 SER A CA 1
ATOM 1523 C C . SER A 1 191 ? -6.689 -4.224 34.904 1.00 76.00 191 SER A C 1
ATOM 1525 O O . SER A 1 191 ? -6.174 -4.630 33.863 1.00 76.00 191 SER A O 1
ATOM 1527 N N . ARG A 1 192 ? -6.639 -2.943 35.284 1.00 79.88 192 ARG A N 1
ATOM 1528 C CA . ARG A 1 192 ? -6.027 -1.881 34.490 1.00 79.88 192 ARG A CA 1
ATOM 1529 C C . ARG A 1 192 ? -4.506 -1.998 34.468 1.00 79.88 192 ARG A C 1
ATOM 1531 O O . ARG A 1 192 ? -3.922 -1.931 33.395 1.00 79.88 192 ARG A O 1
ATOM 1538 N N . GLU A 1 193 ? -3.885 -2.273 35.614 1.00 83.31 193 GLU A N 1
ATOM 1539 C CA . GLU A 1 193 ? -2.435 -2.503 35.704 1.00 83.31 193 GLU A CA 1
ATOM 1540 C C . GLU A 1 193 ? -1.993 -3.706 34.847 1.00 83.31 193 GLU A C 1
ATOM 1542 O O . GLU A 1 193 ? -0.975 -3.636 34.160 1.00 83.31 193 GLU A O 1
ATOM 1547 N N . LYS A 1 194 ? -2.787 -4.787 34.798 1.00 86.44 194 LYS A N 1
ATOM 1548 C CA . LYS A 1 194 ? -2.522 -5.931 33.903 1.00 86.44 194 LYS A CA 1
ATOM 1549 C C . LYS A 1 194 ? -2.632 -5.563 32.420 1.00 86.44 194 LYS A C 1
ATOM 1551 O O . LYS A 1 194 ? -1.794 -5.990 31.628 1.00 86.44 194 LYS A O 1
ATOM 1556 N N . ALA A 1 195 ? -3.637 -4.771 32.040 1.00 84.56 195 ALA A N 1
ATOM 1557 C CA . ALA A 1 195 ? -3.801 -4.309 30.662 1.00 84.56 195 ALA A CA 1
ATOM 1558 C C . ALA A 1 195 ? -2.659 -3.370 30.234 1.00 84.56 195 ALA A C 1
ATOM 1560 O O . ALA A 1 195 ? -2.134 -3.500 29.131 1.00 84.56 195 ALA A O 1
ATOM 1561 N N . GLU A 1 196 ? -2.225 -2.471 31.120 1.00 86.94 196 GLU A N 1
ATOM 1562 C CA . GLU A 1 196 ? -1.093 -1.568 30.886 1.00 86.94 196 GLU A CA 1
ATOM 1563 C C . GLU A 1 196 ? 0.226 -2.345 30.720 1.00 86.94 196 GLU A C 1
ATOM 1565 O O . GLU A 1 196 ? 0.976 -2.082 29.780 1.00 86.94 196 GLU A O 1
ATOM 1570 N N . GLN A 1 197 ? 0.473 -3.373 31.544 1.00 90.06 197 GLN A N 1
ATOM 1571 C CA . GLN A 1 197 ? 1.627 -4.270 31.379 1.00 90.06 197 GLN A CA 1
ATOM 1572 C C . GLN A 1 197 ? 1.585 -5.039 30.051 1.00 90.06 197 GLN A C 1
ATOM 1574 O O . GLN A 1 197 ? 2.606 -5.162 29.373 1.00 90.06 197 GLN A O 1
ATOM 1579 N N . GLN A 1 198 ? 0.408 -5.527 29.648 1.00 91.19 198 GLN A N 1
ATOM 1580 C CA . GLN A 1 198 ? 0.237 -6.231 28.377 1.00 91.19 198 GLN A CA 1
ATOM 1581 C C . GLN A 1 198 ? 0.485 -5.308 27.174 1.00 91.19 198 GLN A C 1
ATOM 1583 O O . GLN A 1 198 ? 1.128 -5.717 26.206 1.00 91.19 198 GLN A O 1
ATOM 1588 N N . ILE A 1 199 ? 0.021 -4.056 27.237 1.00 89.88 199 ILE A N 1
ATOM 1589 C CA . ILE A 1 199 ? 0.290 -3.040 26.212 1.00 89.88 199 ILE A CA 1
ATOM 1590 C C . ILE A 1 199 ? 1.794 -2.761 26.131 1.00 89.88 199 ILE A C 1
ATOM 1592 O O . ILE A 1 199 ? 2.357 -2.841 25.041 1.00 89.88 199 ILE A O 1
ATOM 1596 N N . ALA A 1 200 ? 2.460 -2.527 27.265 1.00 92.06 200 ALA A N 1
ATOM 1597 C CA . ALA A 1 200 ? 3.901 -2.276 27.301 1.00 92.06 200 ALA A CA 1
ATOM 1598 C C . ALA A 1 200 ? 4.713 -3.450 26.719 1.00 92.06 200 ALA A C 1
ATOM 1600 O O . ALA A 1 200 ? 5.654 -3.244 25.951 1.00 92.06 200 ALA A O 1
ATOM 1601 N N . GLN A 1 201 ? 4.319 -4.693 27.019 1.00 94.00 201 GLN A N 1
ATOM 1602 C CA . GLN A 1 201 ? 4.966 -5.887 26.470 1.00 94.00 201 GLN A CA 1
ATOM 1603 C C . GLN A 1 201 ? 4.787 -5.997 24.947 1.00 94.00 201 GLN A C 1
ATOM 1605 O O . GLN A 1 201 ? 5.734 -6.328 24.227 1.00 94.00 201 GLN A O 1
ATOM 1610 N N . LEU A 1 202 ? 3.585 -5.711 24.441 1.00 92.06 202 LEU A N 1
ATOM 1611 C CA . LEU A 1 202 ? 3.302 -5.727 23.006 1.00 92.06 202 LEU A CA 1
ATOM 1612 C C . LEU A 1 202 ? 4.013 -4.587 22.264 1.00 92.06 202 LEU A C 1
ATOM 1614 O O . LEU A 1 202 ? 4.488 -4.803 21.151 1.00 92.06 202 LEU A O 1
ATOM 1618 N N . GLU A 1 203 ? 4.146 -3.407 22.870 1.00 92.38 203 GLU A N 1
ATOM 1619 C CA . GLU A 1 203 ? 4.911 -2.282 22.315 1.00 92.38 203 GLU A CA 1
ATOM 1620 C C . GLU A 1 203 ? 6.405 -2.597 22.216 1.00 92.38 203 GLU A C 1
ATOM 1622 O O . GLU A 1 203 ? 7.013 -2.369 21.169 1.00 92.38 203 GLU A O 1
ATOM 1627 N N . ALA A 1 204 ? 6.990 -3.186 23.265 1.00 94.31 204 ALA A N 1
ATOM 1628 C CA . ALA A 1 204 ? 8.379 -3.632 23.237 1.00 94.31 204 ALA A CA 1
ATOM 1629 C C . ALA A 1 204 ? 8.610 -4.651 22.109 1.00 94.31 204 ALA A C 1
ATOM 1631 O O . ALA A 1 204 ? 9.530 -4.493 21.307 1.00 94.31 204 ALA A O 1
ATOM 1632 N N . ARG A 1 205 ? 7.716 -5.642 21.980 1.00 94.31 205 ARG A N 1
ATOM 1633 C CA . ARG A 1 205 ? 7.771 -6.633 20.897 1.00 94.31 205 ARG A CA 1
ATOM 1634 C C . ARG A 1 205 ? 7.623 -5.993 19.514 1.00 94.31 205 ARG A C 1
ATOM 1636 O O . ARG A 1 205 ? 8.345 -6.375 18.595 1.00 94.31 205 ARG A O 1
ATOM 1643 N N . ALA A 1 206 ? 6.712 -5.032 19.351 1.00 93.00 206 ALA A N 1
ATOM 1644 C CA . ALA A 1 206 ? 6.529 -4.316 18.090 1.00 93.00 206 ALA A CA 1
ATOM 1645 C C . ALA A 1 206 ? 7.805 -3.566 17.684 1.00 93.00 206 ALA A C 1
ATOM 1647 O O . ALA A 1 206 ? 8.225 -3.663 16.533 1.00 93.00 206 ALA A O 1
ATOM 1648 N N . ASN A 1 207 ? 8.459 -2.887 18.630 1.00 94.50 207 ASN A N 1
ATOM 1649 C CA . ASN A 1 207 ? 9.715 -2.181 18.379 1.00 94.50 207 ASN A CA 1
ATOM 1650 C C . ASN A 1 207 ? 10.836 -3.134 17.940 1.00 94.50 207 ASN A C 1
ATOM 1652 O O . ASN A 1 207 ? 11.523 -2.846 16.959 1.00 94.50 207 ASN A O 1
ATOM 1656 N N . THR A 1 208 ? 10.992 -4.290 18.595 1.00 95.81 208 THR A N 1
ATOM 1657 C CA . THR A 1 208 ? 11.979 -5.305 18.186 1.00 95.81 208 THR A CA 1
ATOM 1658 C C . THR A 1 208 ? 11.706 -5.809 16.767 1.00 95.81 208 THR A C 1
ATOM 1660 O O . THR A 1 208 ? 12.601 -5.790 15.922 1.00 95.81 208 THR A O 1
ATOM 1663 N N . LEU A 1 209 ? 10.453 -6.161 16.457 1.00 94.25 209 LEU A N 1
ATOM 1664 C CA . LEU A 1 209 ? 10.064 -6.606 15.114 1.00 94.25 209 LEU A CA 1
ATOM 1665 C C . LEU A 1 209 ? 10.287 -5.515 14.050 1.00 94.25 209 LEU A C 1
ATOM 1667 O O . LEU A 1 209 ? 10.667 -5.828 12.923 1.00 94.25 209 LEU A O 1
ATOM 1671 N N . GLN A 1 210 ? 10.090 -4.232 14.376 1.00 94.44 210 GLN A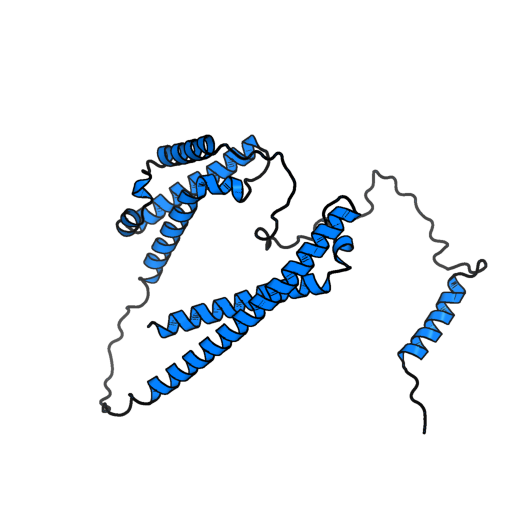 N 1
ATOM 1672 C CA . GLN A 1 210 ? 10.388 -3.125 13.458 1.00 94.44 210 GLN A CA 1
ATOM 1673 C C . GLN A 1 210 ? 11.888 -2.990 13.171 1.00 94.44 210 GLN A C 1
ATOM 1675 O O . GLN A 1 210 ? 12.259 -2.774 12.014 1.00 94.44 210 GLN A O 1
ATOM 1680 N N . GLN A 1 211 ? 12.742 -3.142 14.186 1.00 95.25 211 GLN A N 1
ATOM 1681 C CA . GLN A 1 211 ? 14.197 -3.111 14.017 1.00 95.25 211 GLN A CA 1
ATOM 1682 C C . GLN A 1 211 ? 14.679 -4.277 13.144 1.00 95.25 211 GLN A C 1
ATOM 1684 O O . GLN A 1 211 ? 15.399 -4.058 12.167 1.00 95.25 211 GLN A O 1
ATOM 1689 N N . GLU A 1 212 ? 14.213 -5.498 13.423 1.00 94.62 212 GLU A N 1
ATOM 1690 C CA . GLU A 1 212 ? 14.538 -6.688 12.625 1.00 94.62 212 GLU A CA 1
ATOM 1691 C C . GLU A 1 212 ? 14.045 -6.557 11.177 1.00 94.62 212 GLU A C 1
ATOM 1693 O O . GLU A 1 212 ? 14.791 -6.816 10.229 1.00 94.62 212 GLU A O 1
ATOM 1698 N N . LYS A 1 213 ? 12.813 -6.065 10.983 1.00 93.25 213 LYS A N 1
ATOM 1699 C CA . LYS A 1 213 ? 12.258 -5.761 9.656 1.00 93.25 213 LYS A CA 1
ATOM 1700 C C . LYS A 1 213 ? 13.131 -4.766 8.894 1.00 93.25 213 LYS A C 1
ATOM 1702 O O . LYS A 1 213 ? 13.323 -4.930 7.689 1.00 93.25 213 LYS A O 1
ATOM 1707 N N . GLY A 1 214 ? 13.629 -3.732 9.574 1.00 91.19 214 GLY A N 1
ATOM 1708 C CA . GLY A 1 214 ? 14.542 -2.743 9.007 1.00 91.19 214 GLY A CA 1
ATOM 1709 C C . GLY A 1 214 ? 15.850 -3.379 8.542 1.00 91.19 214 GLY A C 1
ATOM 1710 O O . GLY A 1 214 ? 16.222 -3.222 7.381 1.00 91.19 214 GLY A O 1
ATOM 1711 N N . ALA A 1 215 ? 16.491 -4.168 9.406 1.00 95.19 215 ALA A N 1
ATOM 1712 C CA . ALA A 1 215 ? 17.751 -4.843 9.100 1.00 95.19 215 ALA A CA 1
ATOM 1713 C C . ALA A 1 215 ? 17.634 -5.794 7.896 1.00 95.19 215 ALA A C 1
ATOM 1715 O O . ALA A 1 215 ? 18.470 -5.769 6.992 1.00 95.19 215 ALA A O 1
ATOM 1716 N N . ILE A 1 216 ? 16.570 -6.601 7.842 1.00 95.12 216 ILE A N 1
ATOM 1717 C CA . ILE A 1 216 ? 16.341 -7.517 6.717 1.00 95.12 216 ILE A CA 1
ATOM 1718 C C . ILE A 1 216 ? 16.019 -6.743 5.436 1.00 95.12 216 ILE A C 1
ATOM 1720 O O . ILE A 1 216 ? 16.499 -7.103 4.364 1.00 95.12 216 ILE A O 1
ATOM 1724 N N . ARG A 1 217 ? 15.254 -5.649 5.527 1.00 93.00 217 ARG A N 1
ATOM 1725 C CA . ARG A 1 217 ? 14.962 -4.798 4.366 1.00 93.00 217 ARG A CA 1
ATOM 1726 C C . ARG A 1 217 ? 16.234 -4.218 3.749 1.00 93.00 217 ARG A C 1
ATOM 1728 O O . ARG A 1 217 ? 16.321 -4.171 2.526 1.00 93.00 217 ARG A O 1
ATOM 1735 N N . THR A 1 218 ? 17.202 -3.806 4.566 1.00 93.94 218 THR A N 1
ATOM 1736 C CA . THR A 1 218 ? 18.505 -3.332 4.080 1.00 93.94 218 THR A CA 1
ATOM 1737 C C . THR A 1 218 ? 19.238 -4.435 3.319 1.00 93.94 218 THR A C 1
ATOM 1739 O O . THR A 1 218 ? 19.611 -4.214 2.171 1.00 93.94 218 THR A O 1
ATOM 1742 N N . LYS A 1 219 ? 19.317 -5.652 3.876 1.00 95.25 219 LYS A N 1
ATOM 1743 C CA . LYS A 1 219 ? 19.934 -6.807 3.193 1.00 95.25 219 LYS A CA 1
ATOM 1744 C C . LYS A 1 219 ? 19.267 -7.138 1.856 1.00 95.25 219 LYS A C 1
ATOM 1746 O O . LYS A 1 219 ? 19.947 -7.372 0.862 1.00 95.25 219 LYS A O 1
ATOM 1751 N N . LEU A 1 220 ? 17.932 -7.135 1.813 1.00 94.00 220 LEU A N 1
ATOM 1752 C CA . LEU A 1 220 ? 17.179 -7.378 0.578 1.00 94.00 220 LEU A CA 1
ATOM 1753 C C . LEU A 1 220 ? 17.454 -6.294 -0.475 1.00 94.00 220 LEU A C 1
ATOM 1755 O O . LEU A 1 220 ? 17.562 -6.606 -1.660 1.00 94.00 220 LEU A O 1
ATOM 1759 N N . LYS A 1 221 ? 17.597 -5.032 -0.050 1.00 93.56 221 LYS A N 1
ATOM 1760 C CA . LYS A 1 221 ? 17.931 -3.911 -0.937 1.00 93.56 221 LYS A CA 1
ATOM 1761 C C . LYS A 1 221 ? 19.347 -4.042 -1.499 1.00 93.56 221 LYS A C 1
ATOM 1763 O O . LYS A 1 221 ? 19.513 -3.929 -2.707 1.00 93.56 221 LYS A O 1
ATOM 1768 N N . GLU A 1 222 ? 20.332 -4.326 -0.650 1.00 95.50 222 GLU A N 1
ATOM 1769 C CA . GLU A 1 222 ? 21.726 -4.546 -1.061 1.00 95.50 222 GLU A CA 1
ATOM 1770 C C . GLU A 1 222 ? 21.835 -5.698 -2.065 1.00 95.50 222 GLU A C 1
ATOM 1772 O O . GLU A 1 222 ? 22.488 -5.570 -3.099 1.00 95.50 222 GLU A O 1
ATOM 1777 N N . PHE A 1 223 ? 21.138 -6.810 -1.813 1.00 96.75 223 PHE A N 1
ATOM 1778 C CA . PHE A 1 223 ? 21.093 -7.926 -2.754 1.00 96.75 223 PHE A CA 1
ATOM 1779 C C . PHE A 1 223 ? 20.470 -7.525 -4.090 1.00 96.75 223 PHE A C 1
ATOM 1781 O O . PHE A 1 223 ? 21.009 -7.856 -5.141 1.00 96.75 223 PHE A O 1
ATOM 1788 N N . GLN A 1 224 ? 19.358 -6.789 -4.068 1.00 92.50 224 GLN A N 1
ATOM 1789 C CA . GLN A 1 224 ? 18.709 -6.319 -5.286 1.00 92.50 224 GLN A CA 1
ATOM 1790 C C . GLN A 1 224 ? 19.617 -5.384 -6.100 1.00 92.50 224 GLN A C 1
ATOM 1792 O O . GLN A 1 224 ? 19.682 -5.519 -7.321 1.00 92.50 224 GLN A O 1
ATOM 1797 N N . GLU A 1 225 ? 20.318 -4.456 -5.446 1.00 93.56 225 GLU A N 1
ATOM 1798 C CA . GLU A 1 225 ? 21.280 -3.553 -6.091 1.00 93.56 225 GLU A CA 1
ATOM 1799 C C . GLU A 1 225 ? 22.436 -4.341 -6.717 1.00 93.56 225 GLU A C 1
ATOM 1801 O O . GLU A 1 225 ? 22.706 -4.196 -7.911 1.00 93.56 225 GLU A O 1
ATOM 1806 N N . ASN A 1 226 ? 23.042 -5.255 -5.957 1.00 95.62 226 ASN A N 1
ATOM 1807 C CA . ASN A 1 226 ? 24.124 -6.112 -6.438 1.00 95.62 226 ASN A CA 1
ATOM 1808 C C . ASN A 1 226 ? 23.684 -7.016 -7.597 1.00 95.62 226 ASN A C 1
ATOM 1810 O O . ASN A 1 226 ? 24.422 -7.183 -8.566 1.00 95.62 226 ASN A O 1
ATOM 1814 N N . PHE A 1 227 ? 22.468 -7.559 -7.539 1.00 96.69 227 PHE A N 1
ATOM 1815 C CA . PHE A 1 227 ? 21.925 -8.410 -8.593 1.00 96.69 227 PHE A CA 1
ATOM 1816 C C . PHE A 1 227 ? 21.766 -7.639 -9.908 1.00 96.69 227 PHE A C 1
ATOM 1818 O O . PHE A 1 227 ? 22.133 -8.135 -10.973 1.00 96.69 227 PHE A O 1
ATOM 1825 N N . VAL A 1 228 ? 21.256 -6.404 -9.843 1.00 94.06 228 VAL A N 1
ATOM 1826 C CA . VAL A 1 228 ? 21.120 -5.543 -11.026 1.00 94.06 228 VAL A CA 1
ATOM 1827 C C . VAL A 1 228 ? 22.490 -5.165 -11.589 1.00 94.06 228 VAL A C 1
ATOM 1829 O O . VAL A 1 228 ? 22.652 -5.174 -12.808 1.00 94.06 228 VAL A O 1
ATOM 1832 N N . LEU A 1 229 ? 23.477 -4.887 -10.731 1.00 95.75 229 LEU A N 1
ATOM 1833 C CA . LEU A 1 229 ? 24.846 -4.584 -11.157 1.00 95.75 229 LEU A CA 1
ATOM 1834 C C . LEU A 1 229 ? 25.519 -5.773 -11.860 1.00 95.75 229 LEU A C 1
ATOM 1836 O O . LEU A 1 229 ? 26.191 -5.570 -12.865 1.00 95.75 229 LEU A O 1
ATOM 1840 N N . GLN A 1 230 ? 25.324 -6.997 -11.361 1.00 95.81 230 GLN A N 1
ATOM 1841 C CA . GLN A 1 230 ? 25.981 -8.200 -11.891 1.00 95.81 230 GLN A CA 1
ATOM 1842 C C . GLN A 1 230 ? 25.280 -8.799 -13.114 1.00 95.81 230 GLN A C 1
ATOM 1844 O O . GLN A 1 230 ? 25.937 -9.299 -14.022 1.00 95.81 230 GLN A O 1
ATOM 1849 N N . HIS A 1 231 ? 23.946 -8.782 -13.142 1.00 93.19 231 HIS A N 1
ATOM 1850 C CA . HIS A 1 231 ? 23.167 -9.464 -14.180 1.00 93.19 231 HIS A CA 1
ATOM 1851 C C . HIS A 1 231 ? 22.522 -8.512 -15.188 1.00 93.19 231 HIS A C 1
ATOM 1853 O O . HIS A 1 231 ? 21.870 -8.979 -16.123 1.00 93.19 231 HIS A O 1
ATOM 1859 N N . HIS A 1 232 ? 22.647 -7.195 -14.986 1.00 93.50 232 HIS A N 1
ATOM 1860 C CA . HIS A 1 232 ? 22.032 -6.151 -15.815 1.00 93.50 232 HIS A CA 1
ATOM 1861 C C . HIS A 1 232 ? 20.517 -6.330 -16.011 1.00 93.50 232 HIS A C 1
ATOM 1863 O O . HIS A 1 232 ? 19.929 -5.878 -16.992 1.00 93.50 232 HIS A O 1
ATOM 1869 N N . ARG A 1 233 ? 19.860 -7.006 -15.063 1.00 92.88 233 ARG A N 1
ATOM 1870 C CA . ARG A 1 233 ? 18.418 -7.250 -15.058 1.00 92.88 233 ARG A CA 1
ATOM 1871 C C . ARG A 1 233 ? 17.893 -7.286 -13.634 1.00 92.88 233 ARG A C 1
ATOM 1873 O O . ARG A 1 233 ? 18.627 -7.556 -12.690 1.00 92.88 233 ARG A O 1
ATOM 1880 N N . LYS A 1 234 ? 16.589 -7.060 -13.483 1.00 92.44 234 LYS A N 1
ATOM 1881 C CA . LYS A 1 234 ? 15.900 -7.231 -12.198 1.00 92.44 234 LYS A CA 1
ATOM 1882 C C . LYS A 1 234 ? 15.670 -8.714 -11.903 1.00 92.44 234 LYS A C 1
ATOM 1884 O O . LYS A 1 234 ? 15.586 -9.538 -12.819 1.00 92.44 234 LYS A O 1
ATOM 1889 N N . ILE A 1 235 ? 15.538 -9.019 -10.618 1.00 90.81 235 ILE A N 1
ATOM 1890 C CA . ILE A 1 235 ? 15.099 -10.316 -10.099 1.00 90.81 235 ILE A CA 1
ATOM 1891 C C . ILE A 1 235 ? 13.685 -10.573 -10.631 1.00 90.81 235 ILE A C 1
ATOM 1893 O O . ILE A 1 235 ? 12.789 -9.750 -10.431 1.00 90.81 235 ILE A O 1
ATOM 1897 N N . ARG A 1 236 ? 13.486 -11.683 -11.346 1.00 89.81 236 ARG A N 1
ATOM 1898 C CA . ARG A 1 236 ? 12.164 -12.064 -11.887 1.00 89.81 236 ARG A CA 1
ATOM 1899 C C . ARG A 1 236 ? 11.779 -13.488 -11.532 1.00 89.81 236 ARG A C 1
ATOM 1901 O O . ARG A 1 236 ? 10.592 -13.784 -11.449 1.00 89.81 236 ARG A O 1
ATOM 1908 N N . PHE A 1 237 ? 12.763 -14.359 -11.340 1.00 92.12 237 PHE A N 1
ATOM 1909 C CA . PHE A 1 237 ? 12.535 -15.780 -11.138 1.00 92.12 237 PHE A CA 1
ATOM 1910 C C . PHE A 1 237 ? 12.875 -16.192 -9.715 1.00 92.12 237 PHE A C 1
ATOM 1912 O O . PHE A 1 237 ? 13.756 -15.619 -9.080 1.00 92.12 237 PHE A O 1
ATOM 1919 N N . HIS A 1 238 ? 12.236 -17.257 -9.238 1.00 89.88 238 HIS A N 1
ATOM 1920 C CA . HIS A 1 238 ? 12.548 -17.826 -7.928 1.00 89.88 238 HIS A CA 1
ATOM 1921 C C . HIS A 1 238 ? 14.028 -18.241 -7.805 1.00 89.88 238 HIS A C 1
ATOM 1923 O O . HIS A 1 238 ? 14.643 -18.047 -6.763 1.00 89.88 238 HIS A O 1
ATOM 1929 N N . LYS A 1 239 ? 14.639 -18.708 -8.904 1.00 93.62 239 LYS A N 1
ATOM 1930 C CA . LYS A 1 239 ? 16.072 -19.044 -8.955 1.00 93.62 239 LYS A CA 1
ATOM 1931 C C . LYS A 1 239 ? 16.987 -17.865 -8.596 1.00 93.62 239 LYS A C 1
ATOM 1933 O O . LYS A 1 239 ? 18.048 -18.083 -8.028 1.00 93.62 239 LYS A O 1
ATOM 1938 N N . ASP A 1 240 ? 16.562 -16.636 -8.895 1.00 91.62 240 ASP A N 1
ATOM 1939 C CA . ASP A 1 240 ? 17.339 -15.417 -8.649 1.00 91.62 240 ASP A CA 1
ATOM 1940 C C . ASP A 1 240 ? 17.396 -15.060 -7.152 1.00 91.62 240 ASP A C 1
ATOM 1942 O O . ASP A 1 240 ? 18.335 -14.403 -6.716 1.00 91.62 240 ASP A O 1
ATOM 1946 N N . ILE A 1 241 ? 16.399 -15.483 -6.362 1.00 93.19 241 ILE A N 1
ATOM 1947 C CA . ILE A 1 241 ? 16.306 -15.173 -4.926 1.00 93.19 241 ILE A CA 1
ATOM 1948 C C . ILE A 1 241 ? 16.831 -16.287 -4.024 1.00 93.19 241 ILE A C 1
ATOM 1950 O O . ILE A 1 241 ? 16.917 -16.065 -2.821 1.00 93.19 241 ILE A O 1
ATOM 1954 N N . LEU A 1 242 ? 17.193 -17.457 -4.567 1.00 94.12 242 LEU A N 1
ATOM 1955 C CA . LEU A 1 242 ? 17.724 -18.579 -3.780 1.00 94.12 242 LEU A CA 1
ATOM 1956 C C . LEU A 1 242 ? 18.853 -18.168 -2.816 1.00 94.12 242 LEU A C 1
ATOM 1958 O O . LEU A 1 242 ? 18.809 -18.602 -1.665 1.00 94.12 242 LEU A O 1
ATOM 1962 N N . PRO A 1 243 ? 19.808 -17.290 -3.198 1.00 95.00 243 PRO A N 1
ATOM 1963 C CA . PRO A 1 243 ? 20.867 -16.868 -2.281 1.00 95.00 243 PRO A CA 1
ATOM 1964 C C . PRO A 1 243 ? 20.379 -16.096 -1.045 1.00 95.00 243 PRO A C 1
ATOM 1966 O O . PRO A 1 243 ? 21.104 -16.035 -0.057 1.00 95.00 243 PRO A O 1
ATOM 1969 N N . ILE A 1 244 ? 19.180 -15.503 -1.092 1.00 95.50 244 ILE A N 1
ATOM 1970 C CA . ILE A 1 244 ? 18.609 -14.663 -0.025 1.00 95.50 244 ILE A CA 1
ATOM 1971 C C . ILE A 1 244 ? 17.205 -15.126 0.407 1.00 95.50 244 ILE A C 1
ATOM 1973 O O . ILE A 1 244 ? 16.419 -14.386 1.006 1.00 95.50 244 ILE A O 1
ATOM 1977 N N . GLU A 1 245 ? 16.847 -16.370 0.081 1.00 94.12 245 GLU A N 1
ATOM 1978 C CA . GLU A 1 245 ? 15.496 -16.888 0.286 1.00 94.12 245 GLU A CA 1
ATOM 1979 C C . GLU A 1 245 ? 15.114 -16.894 1.771 1.00 94.12 245 GLU A C 1
ATOM 1981 O O . GLU A 1 245 ? 13.981 -16.569 2.138 1.00 94.12 245 GLU A O 1
ATOM 1986 N N . LYS A 1 246 ? 16.071 -17.232 2.639 1.00 96.12 246 LYS A N 1
ATOM 1987 C CA . LYS A 1 246 ? 15.865 -17.289 4.085 1.00 96.12 246 LYS A CA 1
ATOM 1988 C C . LYS A 1 246 ? 15.482 -15.918 4.639 1.00 96.12 246 LYS A C 1
ATOM 1990 O O . LYS A 1 246 ? 14.485 -15.803 5.349 1.00 96.12 246 LYS A O 1
ATOM 1995 N N . GLU A 1 247 ? 16.230 -14.880 4.289 1.00 95.19 247 GLU A N 1
ATOM 1996 C CA . GLU A 1 247 ? 15.979 -13.496 4.683 1.00 95.19 247 GLU A CA 1
ATOM 1997 C C . GLU A 1 247 ? 14.642 -13.002 4.126 1.00 95.19 247 GLU A C 1
ATOM 1999 O O . GLU A 1 247 ? 13.877 -12.355 4.842 1.00 95.19 247 GLU A O 1
ATOM 2004 N N . TYR A 1 248 ? 14.315 -13.350 2.879 1.00 94.12 248 TYR A N 1
ATOM 2005 C CA . TYR A 1 248 ? 13.025 -13.010 2.286 1.00 94.12 248 TYR A CA 1
ATOM 2006 C C . TYR A 1 248 ? 11.852 -13.652 3.046 1.00 94.12 248 TYR A C 1
ATOM 2008 O O . TYR A 1 248 ? 10.875 -12.973 3.378 1.00 94.12 248 TYR A O 1
ATOM 2016 N N . ARG A 1 249 ? 11.957 -14.942 3.393 1.00 95.25 249 ARG A N 1
ATOM 2017 C CA . ARG A 1 249 ? 10.955 -15.643 4.214 1.00 95.25 249 ARG A CA 1
ATOM 2018 C C . ARG A 1 249 ? 10.829 -15.007 5.598 1.00 95.25 249 ARG A C 1
ATOM 2020 O O . ARG A 1 249 ? 9.713 -14.743 6.037 1.00 95.25 249 ARG A O 1
ATOM 2027 N N . MET A 1 250 ? 11.950 -14.687 6.246 1.00 94.00 250 MET A N 1
ATOM 2028 C CA . MET A 1 250 ? 11.951 -14.002 7.543 1.00 94.00 250 MET A CA 1
ATOM 2029 C C . MET A 1 250 ? 11.266 -12.634 7.473 1.00 94.00 250 MET A C 1
ATOM 2031 O O . MET A 1 250 ? 10.455 -12.316 8.339 1.00 94.00 250 MET A O 1
ATOM 2035 N N . TYR A 1 251 ? 11.532 -11.842 6.429 1.00 94.69 251 TYR A N 1
ATOM 2036 C CA . TYR A 1 251 ? 10.859 -10.559 6.220 1.00 94.69 251 TYR A CA 1
ATOM 2037 C C . TYR A 1 251 ? 9.338 -10.723 6.143 1.00 94.69 251 TYR A C 1
ATOM 2039 O O . TYR A 1 251 ? 8.599 -9.937 6.742 1.00 94.69 251 TYR A O 1
ATOM 2047 N N . LYS A 1 252 ? 8.870 -11.751 5.421 1.00 94.31 252 LYS A N 1
ATOM 2048 C CA . LYS A 1 252 ? 7.444 -12.063 5.298 1.00 94.31 252 LYS A CA 1
ATOM 2049 C C . LYS A 1 252 ? 6.836 -12.409 6.660 1.00 94.31 252 LYS A C 1
ATOM 2051 O O . LYS A 1 252 ? 5.864 -11.767 7.052 1.00 94.31 252 LYS A O 1
ATOM 2056 N N . THR A 1 253 ? 7.453 -13.325 7.408 1.00 94.88 253 THR A N 1
ATOM 2057 C CA . THR A 1 253 ? 6.997 -13.710 8.754 1.00 94.88 253 THR A CA 1
ATOM 2058 C C . THR A 1 253 ? 6.954 -12.513 9.705 1.00 94.88 253 THR A C 1
ATOM 2060 O O . THR A 1 253 ? 5.945 -12.285 10.366 1.00 94.88 253 THR A O 1
ATOM 2063 N N . ILE A 1 254 ? 8.005 -11.688 9.731 1.00 95.25 254 ILE A N 1
ATOM 2064 C CA . ILE A 1 254 ? 8.065 -10.500 10.595 1.00 95.25 254 ILE A CA 1
ATOM 2065 C C . ILE A 1 254 ? 6.990 -9.481 10.208 1.00 95.25 254 ILE A C 1
ATOM 2067 O O . ILE A 1 254 ? 6.388 -8.867 11.086 1.00 95.25 254 ILE A O 1
ATOM 2071 N N . LYS A 1 255 ? 6.709 -9.291 8.911 1.00 93.62 255 LYS A N 1
ATOM 2072 C CA . LYS A 1 255 ? 5.632 -8.397 8.458 1.00 93.62 255 LYS A CA 1
ATOM 2073 C C . LYS A 1 255 ? 4.267 -8.874 8.965 1.00 93.62 255 LYS A C 1
ATOM 2075 O O . LYS A 1 255 ? 3.485 -8.050 9.439 1.00 93.62 255 LYS A O 1
ATOM 2080 N N . GLU A 1 256 ? 3.994 -10.173 8.875 1.00 94.88 256 GLU A N 1
ATOM 2081 C CA . GLU A 1 256 ? 2.751 -10.778 9.366 1.00 94.88 256 GLU A CA 1
ATOM 2082 C C . GLU A 1 256 ? 2.629 -10.666 10.891 1.00 94.88 256 GLU A C 1
ATOM 2084 O O . GLU A 1 256 ? 1.577 -10.287 11.407 1.00 94.88 256 GLU A O 1
ATOM 2089 N N . ASP A 1 257 ? 3.706 -10.934 11.626 1.00 93.75 257 ASP A N 1
ATOM 2090 C CA . ASP A 1 257 ? 3.710 -10.843 13.086 1.00 93.75 257 ASP A CA 1
ATOM 2091 C C . ASP A 1 257 ? 3.589 -9.401 13.582 1.00 93.75 257 ASP A C 1
ATOM 2093 O O . ASP A 1 257 ? 2.845 -9.143 14.530 1.00 93.75 257 ASP A O 1
ATOM 2097 N N . LEU A 1 258 ? 4.224 -8.444 12.900 1.00 93.62 258 LEU A N 1
ATOM 2098 C CA . LEU A 1 258 ? 4.043 -7.020 13.169 1.00 93.62 258 LEU A CA 1
ATOM 2099 C C . LEU A 1 258 ? 2.569 -6.620 13.015 1.00 93.62 258 LEU A C 1
ATOM 2101 O O . LEU A 1 258 ? 2.014 -5.966 13.893 1.00 93.62 258 LEU A O 1
ATOM 2105 N N . GLN A 1 259 ? 1.913 -7.064 11.938 1.00 93.25 259 GLN A N 1
ATOM 2106 C CA . GLN A 1 259 ? 0.499 -6.777 11.698 1.00 93.25 259 GLN A CA 1
ATOM 2107 C C . GLN A 1 259 ? -0.399 -7.351 12.806 1.00 93.25 259 GLN A C 1
ATOM 2109 O O . GLN A 1 259 ? -1.336 -6.679 13.243 1.00 93.25 259 GLN A O 1
ATOM 2114 N N . LYS A 1 260 ? -0.108 -8.565 13.297 1.00 94.38 260 LYS A N 1
ATOM 2115 C CA . LYS A 1 260 ? -0.837 -9.174 14.424 1.00 94.38 260 LYS A CA 1
ATOM 2116 C C . LYS A 1 260 ? -0.651 -8.370 15.714 1.00 94.38 260 LYS A C 1
ATOM 2118 O O . LYS A 1 260 ? -1.637 -8.076 16.387 1.00 94.38 260 LYS A O 1
ATOM 2123 N N . VAL A 1 261 ? 0.584 -7.986 16.042 1.00 93.56 261 VAL A N 1
ATOM 2124 C CA . VAL A 1 261 ? 0.896 -7.215 17.258 1.00 93.56 261 VAL A CA 1
ATOM 2125 C C . VAL A 1 261 ? 0.265 -5.819 17.202 1.00 93.56 261 VAL A C 1
ATOM 2127 O O . VAL A 1 261 ? -0.352 -5.384 18.172 1.00 93.56 261 VAL A O 1
ATOM 2130 N N . GLU A 1 262 ? 0.330 -5.133 16.059 1.00 91.38 262 GLU A N 1
ATOM 2131 C CA . GLU A 1 262 ? -0.309 -3.824 15.866 1.00 91.38 262 GLU A CA 1
ATOM 2132 C C . GLU A 1 262 ? -1.840 -3.899 15.972 1.00 91.38 262 GLU A C 1
ATOM 2134 O O . GLU A 1 262 ? -2.472 -2.997 16.531 1.00 91.38 262 GLU A O 1
ATOM 2139 N N . ALA A 1 263 ? -2.455 -4.975 15.468 1.00 91.62 263 ALA A N 1
ATOM 2140 C CA . ALA A 1 263 ? -3.887 -5.212 15.629 1.00 91.62 263 ALA A CA 1
ATOM 2141 C C . ALA A 1 263 ? -4.261 -5.446 17.103 1.00 91.62 263 ALA A C 1
ATOM 2143 O O . ALA A 1 263 ? -5.223 -4.851 17.590 1.00 91.62 263 ALA A O 1
ATOM 2144 N N . GLN A 1 264 ? -3.475 -6.241 17.837 1.00 91.69 264 GLN A N 1
ATOM 2145 C CA . GLN A 1 264 ? -3.670 -6.466 19.274 1.00 91.69 264 GLN A CA 1
ATOM 2146 C C . GLN A 1 264 ? -3.528 -5.171 20.084 1.00 91.69 264 GLN A C 1
ATOM 2148 O O . GLN A 1 264 ? -4.385 -4.877 20.917 1.00 91.69 264 GLN A O 1
ATOM 2153 N N . LEU A 1 265 ? -2.509 -4.356 19.793 1.00 89.94 265 LEU A N 1
ATOM 2154 C CA . LEU A 1 265 ? -2.323 -3.044 20.420 1.00 89.94 265 LEU A CA 1
ATOM 2155 C C . LEU A 1 265 ? -3.505 -2.111 20.160 1.00 89.94 265 LEU A C 1
ATOM 2157 O O . LEU A 1 265 ? -3.947 -1.409 21.068 1.00 89.94 265 LEU A O 1
ATOM 2161 N N . ARG A 1 266 ? -4.045 -2.113 18.937 1.00 89.50 266 ARG A N 1
ATOM 2162 C CA . ARG A 1 266 ? -5.219 -1.305 18.589 1.00 89.50 266 ARG A CA 1
ATOM 2163 C C . ARG A 1 266 ? -6.456 -1.725 19.381 1.00 89.50 266 ARG A C 1
ATOM 2165 O O . ARG A 1 266 ? -7.168 -0.854 19.869 1.00 89.50 266 ARG A O 1
ATOM 2172 N N . ASN A 1 267 ? -6.683 -3.029 19.529 1.00 89.19 267 ASN A N 1
ATOM 2173 C CA . ASN A 1 267 ? -7.821 -3.560 20.278 1.00 89.19 267 ASN A CA 1
ATOM 2174 C C . ASN A 1 267 ? -7.709 -3.242 21.775 1.00 89.19 267 ASN A C 1
ATOM 2176 O O . ASN A 1 267 ? -8.670 -2.767 22.372 1.00 89.19 267 ASN A O 1
ATOM 2180 N N . LEU A 1 268 ? -6.527 -3.433 22.370 1.00 84.94 268 LEU A N 1
ATOM 2181 C CA . LEU A 1 268 ? -6.303 -3.129 23.785 1.00 84.94 268 LEU A CA 1
ATOM 2182 C C . LEU A 1 268 ? -6.435 -1.632 24.068 1.00 84.94 268 LEU A C 1
ATOM 2184 O O . LEU A 1 268 ? -7.151 -1.254 24.985 1.00 84.94 268 LEU A O 1
ATOM 2188 N N . ARG A 1 269 ? -5.838 -0.767 23.239 1.00 83.44 269 ARG A N 1
ATOM 2189 C CA . ARG A 1 269 ? -5.985 0.691 23.385 1.00 83.44 269 ARG A CA 1
ATOM 2190 C C . ARG A 1 269 ? -7.426 1.167 23.174 1.00 83.44 269 ARG A C 1
ATOM 2192 O O . ARG A 1 269 ? -7.823 2.138 23.802 1.00 83.44 269 ARG A O 1
ATOM 2199 N N . GLY A 1 270 ? -8.197 0.500 22.314 1.00 78.31 270 GLY A N 1
ATOM 2200 C CA . GLY A 1 270 ? -9.625 0.777 22.136 1.00 78.31 270 GLY A CA 1
ATOM 2201 C C . GLY A 1 270 ? -10.460 0.425 23.370 1.00 78.31 270 GLY A C 1
ATOM 2202 O O . GLY A 1 270 ? -11.343 1.191 23.737 1.00 78.31 270 GLY A O 1
ATOM 2203 N N . ASN A 1 271 ? -10.137 -0.682 24.046 1.00 70.06 271 ASN A N 1
ATOM 2204 C CA . ASN A 1 271 ? -10.845 -1.126 25.250 1.00 70.06 271 ASN A CA 1
ATOM 2205 C C . ASN A 1 271 ? -10.482 -0.336 26.518 1.00 70.06 271 ASN A C 1
ATOM 2207 O O . ASN A 1 271 ? -11.298 -0.276 27.427 1.00 70.06 271 ASN A O 1
ATOM 2211 N N . THR A 1 272 ? -9.289 0.264 26.609 1.00 61.47 272 THR A N 1
ATOM 2212 C CA . THR A 1 272 ? -8.874 1.038 27.800 1.00 61.47 272 THR A CA 1
ATOM 2213 C C . THR A 1 272 ? -9.441 2.469 27.830 1.00 61.47 272 THR A C 1
ATOM 2215 O O . THR A 1 272 ? -9.295 3.160 28.836 1.00 61.47 272 THR A O 1
ATOM 2218 N N . VAL A 1 273 ? -10.042 2.947 26.731 1.00 55.62 273 VAL A N 1
ATOM 2219 C CA . VAL A 1 273 ? -10.561 4.327 26.588 1.00 55.62 273 VAL A CA 1
ATOM 2220 C C . VAL A 1 273 ? -12.085 4.419 26.816 1.00 55.62 273 VAL A C 1
ATOM 2222 O O . VAL A 1 273 ? -12.629 5.522 26.825 1.00 55.62 273 VAL A O 1
ATOM 2225 N N . LEU A 1 274 ? -12.764 3.291 27.056 1.00 40.31 274 LEU A N 1
ATOM 2226 C CA . LEU A 1 274 ? -14.161 3.219 27.516 1.00 40.31 274 LEU A CA 1
ATOM 2227 C C . LEU A 1 274 ? -14.220 2.992 29.033 1.00 40.31 274 LEU A C 1
ATOM 2229 O O . LEU A 1 274 ? -15.119 3.581 29.673 1.00 40.31 274 LEU A O 1
#

Secondary structure (DSSP, 8-state):
------HHHHHHHHHHHHHHGGG-TT---TTTT-------TTS-SS-THHHHS----S--TTS-------------HHHHHHHHHHHHHHHT--TGGGSHHHHTTS-HHHHHHHHHHHHHHHHHHHHHHHHHHSS---HHHHGGGHHHHHHHHHHHHHHHHHHHTTS-------------SSS-SSHHHHHHHHHHHHHHHHHHHHHHHHHHHHHHHHHHHHHHHHHHHHHSS---SHHHHGGGHHHHHHHHHHHHHHHHHHHHHHHHHHHTT-

InterPro domains:
  IPR039102 Protein FAM13 [PTHR15904] (171-263)
  IPR059029 FAM13A-like domain [PF26116] (201-266)

Radius of gyration: 31.57 Å; chains: 1; bounding box: 70×73×82 Å

Organism: NCBI:txid2562239

Foldseek 3Di:
DDDDDDPVVVVVVVVCVVVVVCPDPPDDDPCVPPPPDPDDPVDDPDDPVVVPVPPVDPPDPPPPPPPPPPDPPQDDPVVLQVVQVVLCVVLVHDPCCLPLVVLVVDDLVRLVVSLVSLVVSLVVVQVVCCVVRVDGDDPSRCVSCVSSVVSSVSSVVVNVVVVVVPDDDDDDDDDDDDDDDDDDPPVVVVVVVVLVVVLVVLVVVLVVLVVLLVVLVVVVVVLQVVLCVVVVDGDDDPVSCVVPVVSVVSNVVSVVVSVVSVVVSVVSVVVSVD